Protein 6LF2 (pdb70)

Solvent-accessible surface area: 12156 Å² total; per-residue (Å²): 102,68,17,93,4,4,1,0,0,47,61,33,3,0,1,2,17,16,33,78,73,144,175,49,39,0,10,74,77,23,49,3,104,108,18,1,27,1,26,2,70,144,16,130,51,120,62,53,47,5,0,8,31,61,110,47,51,2,16,23,58,33,155,96,11,52,26,6,104,115,63,71,96,20,0,5,0,12,46,62,126,6,109,108,19,139,18,10,74,18,0,24,0,69,73,49,99,2,22,1,12,36,100,58,47,84,12,50,20,39,136,135,118,43,91,19,0,3,0,6,23,7,104,0,147,136,182,58,67,36,98,66,100,29,89,9,5,2,0,0,39,54,32,3,0,0,2,21,12,36,65,74,148,154,47,35,1,12,83,68,19,54,3,113,120,22,1,17,0,20,26,23,55,6,76,34,117,51,43,49,0,1,3,39,83,108,43,35,2,23,22,62,34,154,110,11,59,27,12,90,106,13,82,73,19,0,2,2,23,56,53,126,2,94,113,19,141,25,6,78,14,1,28,0,68,65,49,108,1,19,0,9,41,102,58,47,87,11,50,19,45,137,141,103,44,78,23,0,3,0,5,39,7,141,0,131

Radius of gyration: 19.44 Å; Cα contacts (8 Å, |Δi|>4): 649; chains: 2; bounding box: 32×60×36 Å

B-factor: mean 15.22, std 7.19, range [4.63, 60.95]

Secondary structure (DSSP, 8-state):
--EEEEEEETTT--EEEEETTTTEEEEE-SS--GGG-EEEEE-SSTT-EEEEETTEEEEE-SS-EEEESS--GGG-EEEEE-TTSTT-EEEEETTT--EEEEETTEEEEESS--GGG-EEEEE--/----EEEEEEEEEEETTT--EEEEETTTTEEEEE-SS--GGG-EEEEEESSTT-EEEEETTEEEEE-SS-EEEESS--GGG-EEEEE-TTSTT-EEEEETTT--EEEEETTEEEEESS--GGG-EEEEE--

Structure (mmCIF, N/CA/C/O backbone):
data_6LF2
#
_entry.id   6LF2
#
_cell.length_a   61.590
_cell.length_b   61.590
_cell.length_c   136.783
_cell.angle_alpha   90.000
_cell.angle_beta   90.000
_cell.angle_gamma   90.000
#
_symmetry.space_group_name_H-M   'P 41 21 2'
#
loop_
_entity.id
_entity.type
_entity.pdbx_description
1 polymer SeviL
2 branched beta-D-galactopyranose-(1-3)-2-acetamido-2-deoxy-beta-D-galactopyranose-(1-4)-beta-D-galactopyranose-(1-4)-beta-D-glucopyranose
3 water water
#
loop_
_atom_site.group_PDB
_atom_site.id
_atom_site.type_symbol
_atom_site.label_atom_id
_atom_site.label_alt_id
_atom_site.label_comp_id
_atom_site.label_asym_id
_atom_site.label_entity_id
_atom_site.label_seq_id
_atom_site.pdbx_PDB_ins_code
_atom_site.Cartn_x
_atom_site.Cartn_y
_atom_site.Cartn_z
_atom_site.occupancy
_atom_site.B_iso_or_equiv
_atom_site.auth_seq_id
_atom_site.auth_comp_id
_atom_site.auth_asym_id
_atom_site.auth_atom_id
_atom_site.pdbx_PDB_model_num
ATOM 1 N N . THR A 1 8 ? -0.85554 0.74163 -15.54138 1.000 40.80739 5 THR A N 1
ATOM 2 C CA . THR A 1 8 ? -1.95920 -0.14468 -15.88755 1.000 34.42379 5 THR A CA 1
ATOM 3 C C . THR A 1 8 ? -2.10957 -1.26489 -14.86203 1.000 35.08254 5 THR A C 1
ATOM 4 O O . THR A 1 8 ? -3.08508 -2.01713 -14.89939 1.000 37.86792 5 THR A O 1
ATOM 8 N N . ILE A 1 9 ? -1.13920 -1.37856 -13.95755 1.000 32.92617 6 ILE A N 1
ATOM 9 C CA . ILE A 1 9 ? -1.06174 -2.48356 -13.00848 1.000 27.14656 6 ILE A CA 1
ATOM 10 C C . ILE A 1 9 ? -1.36251 -1.95718 -11.61216 1.000 25.87250 6 ILE A C 1
ATOM 11 O O . ILE A 1 9 ? -0.87702 -0.88839 -11.22172 1.000 29.10702 6 ILE A O 1
ATOM 16 N N . GLY A 1 10 ? -2.17446 -2.70616 -10.86464 1.000 18.72901 7 GLY A N 1
ATOM 17 C CA . GLY A 1 10 ? -2.57618 -2.31012 -9.53090 1.000 15.70834 7 GLY A CA 1
ATOM 18 C C . GLY A 1 10 ? -4.05169 -1.96483 -9.45947 1.000 13.12998 7 GLY A C 1
ATOM 19 O O 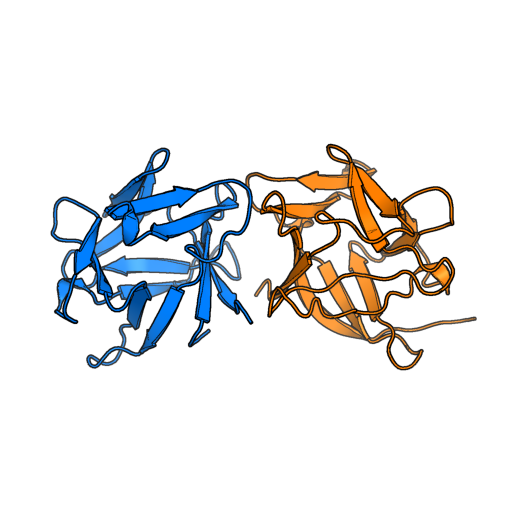. GLY A 1 10 ? -4.86052 -2.52064 -10.20611 1.000 11.85580 7 GLY A O 1
ATOM 20 N N . LYS A 1 11 ? -4.41172 -1.03594 -8.57698 1.000 13.96984 8 LYS A N 1
ATOM 21 C CA . LYS A 1 11 ? -5.81126 -0.70131 -8.36133 1.000 9.17215 8 LYS A CA 1
ATOM 22 C C . LYS A 1 11 ? -6.35719 0.12291 -9.52215 1.000 8.88948 8 LYS A C 1
ATOM 23 O O . LYS A 1 11 ? -5.75496 1.11929 -9.93698 1.000 10.32977 8 LYS A O 1
ATOM 29 N N . CYS A 1 12 ? -7.51531 -0.28115 -10.04048 1.000 8.42915 9 CYS A N 1
ATOM 30 C CA . CYS A 1 12 ? -8.07775 0.40317 -11.19172 1.000 9.43171 9 CYS A CA 1
ATOM 31 C C . CYS A 1 12 ? -9.59826 0.30618 -11.19117 1.000 9.14729 9 CYS A C 1
ATOM 32 O O . CYS A 1 12 ? -10.19825 -0.52519 -10.50218 1.000 11.91068 9 CYS A O 1
ATOM 35 N N . TYR A 1 13 ? -10.21174 1.17409 -11.98835 1.000 7.29962 10 TYR A N 1
ATOM 36 C CA . TYR A 1 13 ? -11.60621 1.04536 -12.38042 1.000 6.95121 10 TYR A CA 1
ATOM 37 C C . TYR A 1 13 ? -11.64998 0.44246 -13.77498 1.000 7.54876 10 TYR A C 1
ATOM 38 O O . TYR A 1 13 ? -10.73105 0.63768 -14.57287 1.000 9.29944 10 TYR A O 1
ATOM 47 N N . ILE A 1 14 ? -12.71226 -0.31193 -14.06202 1.000 6.96236 11 ILE A N 1
ATOM 48 C CA . ILE A 1 14 ? -12.86894 -1.00153 -15.33976 1.000 6.20780 11 ILE A CA 1
ATOM 49 C C . ILE A 1 14 ? -14.19771 -0.53697 -15.92772 1.000 6.91494 11 ILE A C 1
ATOM 50 O O . ILE A 1 14 ? -15.27186 -0.94419 -15.46535 1.000 6.82524 11 ILE A O 1
ATOM 55 N N . GLN A 1 15 ? -14.12946 0.35253 -16.92315 1.000 6.64765 12 GLN A N 1
ATOM 56 C CA . GLN A 1 15 ? -15.26815 1.14070 -17.37643 1.000 6.20127 12 GLN A CA 1
ATOM 57 C C . GLN A 1 15 ? -15.55184 0.88647 -18.84995 1.000 8.61300 12 GLN A C 1
ATOM 58 O O . GLN A 1 15 ? -14.63103 0.80306 -19.66475 1.000 7.84102 12 GLN A O 1
ATOM 64 N N . ASN A 1 16 ? -16.83018 0.77606 -19.18934 1.000 5.94222 13 ASN A N 1
ATOM 65 C CA . ASN A 1 16 ? -17.23364 0.39771 -20.53151 1.000 5.50720 13 ASN A CA 1
ATOM 66 C C . ASN A 1 16 ? -17.41903 1.63126 -21.40340 1.000 7.29719 13 ASN A C 1
ATOM 67 O O . ASN A 1 16 ? -18.04479 2.61234 -20.98410 1.000 8.18407 13 ASN A O 1
ATOM 72 N N . ARG A 1 17 ? -16.87135 1.56879 -22.61969 1.000 7.11327 14 ARG A N 1
A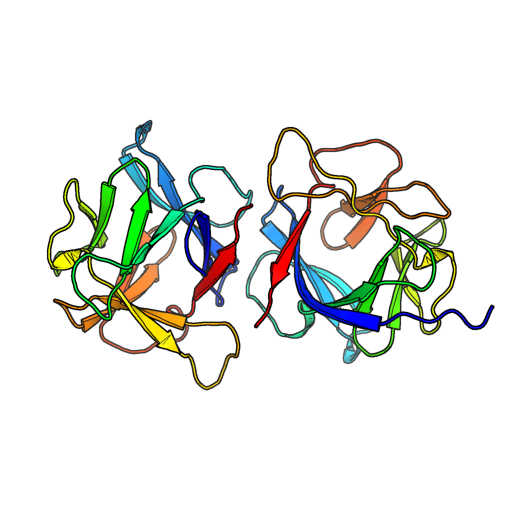TOM 73 C CA . ARG A 1 17 ? -16.97134 2.68723 -23.55537 1.000 6.93057 14 ARG A CA 1
ATOM 74 C C . ARG A 1 17 ? -18.41608 2.97765 -23.94375 1.000 10.45961 14 ARG A C 1
ATOM 75 O O . ARG A 1 17 ? -18.79978 4.14008 -24.13859 1.000 8.83052 14 ARG A O 1
ATOM 83 N N . GLU A 1 18 ? -19.23270 1.93542 -24.07639 1.000 7.60042 15 GLU A N 1
ATOM 84 C CA . GLU A 1 18 ? -20.53055 2.08832 -24.71986 1.000 9.19436 15 GLU A CA 1
ATOM 85 C C . GLU A 1 18 ? -21.53757 2.78397 -23.81776 1.000 10.81096 15 GLU A C 1
ATOM 86 O O . GLU A 1 18 ? -22.41428 3.50473 -24.31191 1.000 11.36477 15 GLU A O 1
ATOM 92 N N . ASN A 1 19 ? -21.43304 2.59059 -22.50231 1.000 8.59562 16 ASN A N 1
ATOM 93 C CA . ASN A 1 19 ? -22.42874 3.13213 -21.58855 1.000 11.93787 16 ASN A CA 1
ATOM 94 C C . ASN A 1 19 ? -21.83965 3.81092 -20.35972 1.000 9.15096 16 ASN A C 1
ATOM 95 O O . ASN A 1 19 ? -22.61271 4.29823 -19.52898 1.000 11.88430 16 ASN A O 1
ATOM 100 N N . GLY A 1 20 ? -20.51184 3.86465 -20.21429 1.000 7.61610 17 GLY A N 1
ATOM 101 C CA . GLY A 1 20 ? -19.87929 4.46135 -19.05503 1.000 7.62888 17 GLY A CA 1
ATOM 102 C C . GLY A 1 20 ? -20.03005 3.68224 -17.76321 1.000 8.23927 17 GLY A C 1
ATOM 103 O O . GLY A 1 20 ? -19.63425 4.18404 -16.69879 1.000 9.20776 17 GLY A O 1
ATOM 104 N N . GLY A 1 21 ? -20.59286 2.46974 -17.82588 1.000 9.18451 18 GLY A N 1
ATOM 105 C CA . GLY A 1 21 ? -20.76287 1.65923 -16.62501 1.000 7.95503 18 GLY A CA 1
ATOM 106 C C . GLY A 1 21 ? -19.45810 1.01941 -16.18040 1.000 6.62811 18 GLY A C 1
ATOM 107 O O . GLY A 1 21 ? -18.53393 0.80765 -16.97238 1.000 7.42994 18 GLY A O 1
ATOM 108 N N . ARG A 1 22 ? -19.37316 0.72952 -14.87988 1.000 6.44867 19 ARG A N 1
ATOM 109 C CA . ARG A 1 22 ? -18.17050 0.14463 -14.29632 1.000 6.56134 19 ARG A CA 1
ATOM 110 C C . ARG A 1 22 ? -18.45500 -1.21751 -13.67778 1.000 7.13230 19 ARG A C 1
ATOM 111 O O . ARG A 1 22 ? -19.45359 -1.40401 -12.97174 1.000 6.38112 19 ARG A O 1
ATOM 119 N N . ALA A 1 23 ? -17.55521 -2.16856 -13.93326 1.000 5.10456 20 ALA A N 1
ATOM 120 C CA . ALA A 1 23 ? -17.64575 -3.46687 -13.27747 1.000 4.63497 20 ALA A CA 1
ATOM 121 C C . ALA A 1 23 ? -17.47719 -3.31473 -11.77042 1.000 6.31114 20 ALA A C 1
ATOM 122 O O . ALA A 1 23 ? -16.71882 -2.46382 -11.30420 1.000 7.34732 20 ALA A O 1
ATOM 124 N N . PHE A 1 24 ? -18.20575 -4.12906 -11.00514 1.000 6.60667 21 PHE A N 1
ATOM 125 C CA . PHE A 1 24 ? -18.08071 -4.10259 -9.55338 1.000 7.06133 21 PHE A CA 1
ATOM 126 C C . PHE A 1 24 ? -18.30299 -5.49881 -8.99288 1.000 7.01435 21 PHE A C 1
ATOM 127 O O . PHE A 1 24 ? -18.91702 -6.35659 -9.63425 1.000 6.54739 21 PHE A O 1
ATOM 135 N N . TYR A 1 25 ? -17.82332 -5.71079 -7.76524 1.000 8.07513 22 TYR A N 1
ATOM 136 C CA . TYR A 1 25 ? -18.14827 -6.92019 -7.00835 1.000 5.96836 22 TYR A CA 1
ATOM 137 C C . TYR A 1 25 ? -18.28655 -6.54291 -5.54591 1.000 7.69230 22 TYR A C 1
ATOM 138 O O . TYR A 1 25 ? -17.34058 -6.02087 -4.94882 1.000 7.33390 22 TYR A O 1
ATOM 147 N N . ASN A 1 26 ? -19.45035 -6.82988 -4.96852 1.000 7.39271 23 ASN A N 1
ATOM 148 C CA . ASN A 1 26 ? -19.74649 -6.49846 -3.57927 1.000 6.87492 23 ASN A CA 1
ATOM 149 C C . ASN A 1 26 ? -19.86188 -7.81109 -2.81762 1.000 9.36175 23 ASN A C 1
ATOM 150 O O . ASN A 1 26 ? -20.81583 -8.56590 -3.02778 1.000 8.10726 23 ASN A O 1
ATOM 155 N N . LEU A 1 27 ? -18.89218 -8.08491 -1.93341 1.000 8.60385 24 LEU A N 1
ATOM 156 C CA . LEU A 1 27 ? -18.85712 -9.38970 -1.27459 1.000 11.32584 24 LEU A CA 1
ATOM 157 C C . LEU A 1 27 ? -20.05864 -9.58111 -0.35701 1.000 10.63521 24 LEU A C 1
ATOM 158 O O . LEU A 1 27 ? -20.66439 -10.65779 -0.34472 1.000 11.19288 24 LEU A O 1
ATOM 163 N N . GLY A 1 28 ? -20.43156 -8.54855 0.40091 1.000 12.24317 25 GLY A N 1
ATOM 164 C CA . GLY A 1 28 ? -21.52004 -8.70841 1.35771 1.000 11.33326 25 GLY A CA 1
ATOM 165 C C . GLY A 1 28 ? -22.83823 -9.08004 0.70438 1.000 10.78383 25 GLY A C 1
ATOM 166 O O . GLY A 1 28 ? -23.62919 -9.84896 1.26442 1.000 13.35305 25 GLY A O 1
ATOM 167 N N . ARG A 1 29 ? -23.09714 -8.54189 -0.48594 1.000 10.28595 26 ARG A N 1
ATOM 168 C CA . ARG A 1 29 ? -24.31024 -8.85398 -1.23156 1.000 9.75896 26 ARG A CA 1
ATOM 169 C C . ARG A 1 29 ? -24.14282 -10.01799 -2.19911 1.000 12.88603 26 ARG A C 1
ATOM 170 O O . ARG A 1 29 ? -25.13470 -10.43178 -2.82178 1.000 12.08707 26 ARG A O 1
ATOM 178 N N . LYS A 1 30 ? -22.92735 -10.55462 -2.33994 1.000 10.25404 27 LYS A N 1
ATOM 179 C CA . LYS A 1 30 ? -22.63231 -11.57449 -3.34549 1.000 10.33195 27 LYS A CA 1
ATOM 180 C C . LYS A 1 30 ? -23.07018 -11.09724 -4.72829 1.000 11.09417 27 LYS A C 1
ATOM 181 O O . LYS A 1 30 ? -23.66958 -11.83929 -5.50957 1.000 13.28223 27 LYS A O 1
ATOM 187 N N . ASP A 1 31 ? -22.74192 -9.83882 -5.03756 1.000 10.59715 28 ASP A N 1
ATOM 188 C CA . ASP A 1 31 ? -23.27277 -9.13327 -6.20139 1.000 10.83200 28 ASP A CA 1
ATOM 189 C C . ASP A 1 31 ? -22.12177 -8.73366 -7.12014 1.000 8.36231 28 ASP A C 1
ATOM 190 O O . ASP A 1 31 ? -21.31970 -7.85557 -6.77873 1.000 7.66298 28 ASP A O 1
ATOM 195 N N . LEU A 1 32 ? -22.05357 -9.37436 -8.28313 1.000 10.15473 29 LEU A N 1
ATOM 196 C CA . LEU A 1 32 ? -21.09944 -9.06712 -9.34077 1.000 7.28584 29 LEU A CA 1
ATOM 197 C C . LEU A 1 32 ? -21.86213 -8.49786 -10.52701 1.000 7.65544 29 LEU A C 1
ATOM 198 O O . LEU A 1 32 ? -22.87251 -9.07089 -10.93936 1.000 8.90554 29 LEU A O 1
ATOM 203 N N . GLY A 1 33 ? -21.39515 -7.38656 -11.08577 1.000 5.16962 30 GLY A N 1
ATOM 204 C CA . GLY A 1 33 ? -22.12931 -6.81347 -12.20151 1.000 7.91213 30 GLY A CA 1
ATOM 205 C C . GLY A 1 33 ? -21.47146 -5.57283 -12.75222 1.000 7.37570 30 GLY A C 1
ATOM 206 O O . GLY A 1 33 ? -20.27913 -5.34164 -12.55667 1.000 7.15236 30 GLY A O 1
ATOM 207 N N . ILE A 1 34 ? -22.26706 -4.79144 -13.48334 1.000 6.28707 31 ILE A N 1
ATOM 208 C CA . ILE A 1 34 ? -21.82671 -3.51671 -14.03063 1.000 8.15448 31 ILE A CA 1
ATOM 209 C C . ILE A 1 34 ? -22.82562 -2.46642 -13.57454 1.000 7.47886 31 ILE A C 1
ATOM 210 O O . ILE A 1 34 ? -24.02401 -2.74786 -13.46441 1.000 9.40880 31 ILE A O 1
ATOM 215 N N . PHE A 1 35 ? -22.33288 -1.26999 -13.27259 1.000 7.23525 32 PHE A N 1
ATOM 216 C CA . PHE A 1 35 ? -23.15550 -0.24860 -12.63548 1.000 8.80267 32 PHE A CA 1
ATOM 217 C C . PHE A 1 35 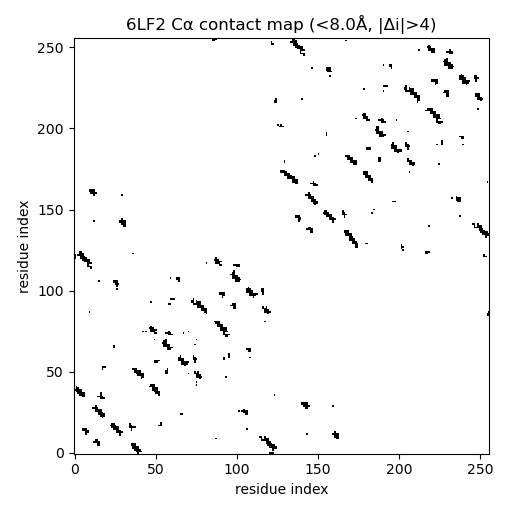? -22.92283 1.10684 -13.28388 1.000 7.71714 32 PHE A C 1
ATOM 218 O O . PHE A 1 35 ? -21.77817 1.49087 -13.53993 1.000 8.35609 32 PHE A O 1
ATOM 226 N N . THR A 1 36 ? -24.01356 1.83079 -13.53839 1.000 7.78833 33 THR A N 1
ATOM 227 C CA . THR A 1 36 ? -23.92907 3.21791 -13.96853 1.000 9.43719 33 THR A CA 1
ATOM 228 C C . THR A 1 36 ? -24.29129 4.13408 -12.80830 1.000 10.73497 33 THR A C 1
ATOM 229 O O . THR A 1 36 ? -25.28839 3.91112 -12.10902 1.000 13.33186 33 THR A O 1
ATOM 233 N N . GLY A 1 37 ? -23.46763 5.14490 -12.59845 1.000 9.12551 34 GLY A N 1
ATOM 234 C CA . GLY A 1 37 ? -23.73816 6.11328 -11.56467 1.000 6.84507 34 GLY A CA 1
ATOM 235 C C . GLY A 1 37 ? -22.52927 6.38497 -10.69836 1.000 8.77065 34 GLY A C 1
ATOM 236 O O . GLY A 1 37 ? -21.39338 6.43215 -11.18217 1.000 10.07665 34 GLY A O 1
ATOM 237 N N . LYS A 1 38 ? -22.78102 6.53863 -9.40354 1.000 7.31390 35 LYS A N 1
ATOM 238 C CA . LYS A 1 38 ? -21.75425 6.91744 -8.44593 1.000 7.18383 35 LYS A CA 1
ATOM 239 C C . LYS A 1 38 ? -20.58240 5.93423 -8.45585 1.000 6.96759 35 LYS A C 1
ATOM 240 O O . LYS A 1 38 ? -20.75762 4.73328 -8.65689 1.000 6.84554 35 LYS A O 1
ATOM 246 N N . MET A 1 39 ? -19.37426 6.45676 -8.20637 1.000 6.54911 36 MET A N 1
ATOM 247 C CA . MET A 1 39 ? -18.15032 5.65023 -8.21828 1.000 6.27382 36 MET A CA 1
ATOM 248 C C . MET A 1 39 ? -17.88239 5.09570 -6.81914 1.000 8.44613 36 MET A C 1
ATOM 249 O O . MET A 1 39 ? -17.05504 5.60257 -6.06345 1.000 13.58450 36 MET A O 1
ATOM 254 N N . TYR A 1 40 ? -18.58152 4.01023 -6.48603 1.000 7.42321 37 TYR A N 1
ATOM 255 C CA . TYR A 1 40 ? -18.43836 3.35397 -5.18998 1.000 11.36597 37 TYR A CA 1
ATOM 256 C C . TYR A 1 40 ? -17.14606 2.54318 -5.11857 1.000 10.16611 37 TYR A C 1
ATOM 257 O O . TYR A 1 40 ? -16.58122 2.13404 -6.13686 1.000 10.84902 37 TYR A O 1
ATOM 266 N N . ASP A 1 41 ? -16.69831 2.27834 -3.88653 1.000 9.60292 38 ASP A N 1
ATOM 267 C CA . ASP A 1 41 ? -15.41473 1.60896 -3.72358 1.000 9.20689 38 ASP A CA 1
ATOM 268 C C . ASP A 1 41 ? -15.46287 0.13802 -4.13266 1.000 11.19826 38 ASP A C 1
ATOM 269 O O . ASP A 1 41 ? -14.40358 -0.44492 -4.39982 1.000 10.36577 38 ASP A O 1
ATOM 274 N N . ASP A 1 42 ? -16.64669 -0.47217 -4.23997 1.000 8.39202 39 ASP A N 1
ATOM 275 C CA . ASP A 1 42 ? -16.67241 -1.84399 -4.74466 1.000 8.25131 39 ASP A CA 1
ATOM 276 C C . ASP A 1 42 ? -16.44454 -1.91487 -6.25933 1.000 9.76023 39 ASP A C 1
ATOM 277 O O . ASP A 1 42 ? -16.52948 -3.00373 -6.84203 1.000 7.48631 39 ASP A O 1
ATOM 282 N N . GLN A 1 43 ? -16.11180 -0.78785 -6.89392 1.000 6.56132 40 GLN A N 1
ATOM 283 C CA . GLN A 1 43 ? -15.73052 -0.75058 -8.29618 1.000 7.26517 40 GLN A CA 1
ATOM 284 C C . GLN A 1 43 ? -14.21773 -0.70576 -8.49248 1.000 5.98874 40 GLN A C 1
ATOM 285 O O . GLN A 1 43 ? -13.76203 -0.59404 -9.63341 1.000 7.59376 40 GLN A O 1
ATOM 291 N N . ILE A 1 44 ? -13.42764 -0.80208 -7.41715 1.000 5.38159 41 ILE A N 1
ATOM 292 C CA . ILE A 1 44 ? -11.96667 -0.75156 -7.52439 1.000 7.60808 41 ILE A CA 1
ATOM 293 C C . ILE A 1 44 ? -11.42433 -2.17656 -7.59491 1.000 6.58629 41 ILE A C 1
ATOM 294 O O . ILE A 1 44 ? -11.56619 -2.95775 -6.64222 1.000 8.31136 41 ILE A O 1
ATOM 299 N N . TRP A 1 45 ? -10.79295 -2.50410 -8.71434 1.000 7.18324 42 TRP A N 1
ATOM 300 C CA . TRP A 1 45 ? -10.24730 -3.83122 -8.96004 1.000 10.23086 42 TRP A CA 1
ATOM 301 C C . TRP A 1 45 ? -8.73470 -3.81499 -8.82358 1.000 9.72523 42 TRP A C 1
ATOM 302 O O . TRP A 1 45 ? -8.08744 -2.77140 -8.89666 1.000 10.14330 42 TRP A O 1
ATOM 313 N N . SER A 1 46 ? -8.17024 -5.00249 -8.65028 1.000 8.71419 43 SER A N 1
ATOM 314 C CA . SER A 1 46 ? -6.72558 -5.19189 -8.66102 1.000 8.22502 43 SER A CA 1
ATOM 315 C C . SER A 1 46 ? -6.37155 -5.90953 -9.95705 1.000 10.26343 43 SER A C 1
ATOM 316 O O . SER A 1 46 ? -6.73122 -7.07897 -10.14682 1.000 11.24275 43 SER A O 1
ATOM 319 N N . PHE A 1 47 ? -5.69668 -5.21128 -10.85680 1.000 10.72458 44 PHE A N 1
ATOM 320 C CA . PHE A 1 47 ? -5.33092 -5.76206 -12.15550 1.000 12.82137 44 PHE A CA 1
ATOM 321 C C . PHE A 1 47 ? -3.86321 -6.15300 -12.06216 1.000 15.55826 44 PHE A C 1
ATOM 322 O O . PHE A 1 47 ? -3.00005 -5.28806 -11.88303 1.000 14.45753 44 PHE A O 1
ATOM 330 N N . GLN A 1 48 ? -3.58206 -7.45884 -12.13425 1.000 13.15776 45 GLN A N 1
ATOM 331 C CA . GLN A 1 48 ? -2.25539 -7.97649 -11.83104 1.000 11.58224 45 GLN A CA 1
ATOM 332 C C . GLN A 1 48 ? -1.78931 -8.92373 -12.92303 1.000 14.90594 45 GLN A C 1
ATOM 333 O O . GLN A 1 48 ? -2.59071 -9.62558 -13.54032 1.000 13.26245 45 GLN A O 1
ATOM 339 N N . LYS A 1 49 ? -0.47985 -8.94141 -13.15409 1.000 16.58056 46 LYS A N 1
ATOM 340 C CA . LYS A 1 49 ? 0.09406 -10.00216 -13.96883 1.000 14.68380 46 LYS A CA 1
ATOM 341 C C . LYS A 1 49 ? -0.15991 -11.34456 -13.29241 1.000 15.75240 46 LYS A C 1
ATOM 342 O O . LYS A 1 49 ? -0.00343 -11.48600 -12.07729 1.000 18.20941 46 LYS A O 1
ATOM 348 N N . SER A 1 50 ? -0.58609 -12.33114 -14.07347 1.000 14.90673 47 SER A N 1
ATOM 349 C CA . SER A 1 50 ? -0.87316 -13.63114 -13.48837 1.000 16.95950 47 SER A CA 1
ATOM 350 C C . SER A 1 50 ? 0.40535 -14.45814 -13.38376 1.000 19.34487 47 SER A C 1
ATOM 351 O O . SER A 1 50 ? 1.46766 -14.07082 -13.87379 1.000 17.78712 47 SER A O 1
ATOM 354 N N . ASP A 1 51 ? 0.28398 -15.63190 -12.75249 1.000 24.87957 48 ASP A N 1
ATOM 355 C CA . ASP A 1 51 ? 1.40195 -16.57421 -12.73416 1.000 19.52518 48 ASP A CA 1
ATOM 356 C C . ASP A 1 51 ? 1.73054 -17.08086 -14.13616 1.000 26.62295 48 ASP A C 1
ATOM 357 O O . ASP A 1 51 ? 2.87013 -17.48565 -14.40696 1.000 24.81865 48 ASP A O 1
ATOM 362 N N . THR A 1 52 ? 0.75699 -17.05483 -15.04086 1.000 24.06814 49 THR A N 1
ATOM 363 C CA . THR A 1 52 ? 0.97385 -17.48917 -16.41376 1.000 21.45162 49 THR A CA 1
ATOM 364 C C . THR A 1 52 ? 1.38656 -16.29424 -17.26721 1.000 20.66741 49 THR A C 1
ATOM 365 O O . THR A 1 52 ? 0.60455 -15.33998 -17.39412 1.000 21.58292 49 THR A O 1
ATOM 369 N N . PRO A 1 53 ? 2.58150 -16.29292 -17.85762 1.000 23.83104 50 PRO A N 1
ATOM 370 C CA . PRO A 1 53 ? 3.01037 -15.13562 -18.65678 1.000 17.65767 50 PRO A CA 1
ATOM 371 C C . PRO A 1 53 ? 2.05250 -14.84861 -19.80104 1.000 24.97282 50 PRO A C 1
ATOM 372 O O . PRO A 1 53 ? 1.51406 -15.76531 -20.42545 1.000 25.58887 50 PRO A O 1
ATOM 376 N N . GLY A 1 54 ? 1.84771 -13.55320 -20.07254 1.000 20.86421 51 GLY A N 1
ATOM 377 C CA . GLY A 1 54 ? 0.96465 -13.09473 -21.12667 1.000 27.38388 51 GLY A CA 1
ATOM 378 C C . GLY A 1 54 ? -0.44825 -12.76159 -20.68650 1.000 19.53870 51 GLY A C 1
ATOM 379 O O . GLY A 1 54 ? -1.19525 -12.13607 -21.45498 1.000 20.77997 51 GLY A O 1
ATOM 380 N N . TYR A 1 55 ? -0.84253 -13.15690 -19.48099 1.000 18.68956 52 TYR A N 1
ATOM 381 C CA . TYR A 1 55 ? -2.22141 -13.02051 -19.04407 1.000 16.45749 52 TYR A CA 1
ATOM 382 C C . TYR A 1 55 ? -2.25912 -12.33203 -17.69156 1.000 15.28950 52 TYR A C 1
ATOM 383 O O . TYR A 1 55 ? -1.26300 -12.26640 -16.96961 1.000 14.54407 52 TYR A O 1
ATOM 392 N N . TYR A 1 56 ? -3.42158 -11.77654 -17.38393 1.000 10.72174 53 TYR A N 1
ATOM 393 C CA . TYR A 1 56 ? -3.63153 -10.99784 -16.17937 1.000 10.77252 53 TYR A CA 1
ATOM 394 C C . TYR A 1 56 ? -4.79763 -11.57597 -15.40621 1.000 8.28548 53 TYR A C 1
ATOM 395 O O . TYR A 1 56 ? -5.66904 -12.24692 -15.97062 1.000 9.39432 53 TYR A O 1
ATOM 404 N N . THR A 1 57 ? -4.80994 -11.30434 -14.10407 1.000 9.63061 54 THR A N 1
ATOM 405 C CA . THR A 1 57 ? -5.98508 -11.56555 -13.28852 1.000 8.56454 54 THR A CA 1
ATOM 406 C C . THR A 1 57 ? -6.67195 -10.24679 -12.95472 1.000 9.96515 54 THR A C 1
ATOM 407 O O . THR A 1 57 ? -6.04312 -9.18803 -12.91447 1.000 10.07778 54 THR A O 1
ATOM 411 N N . ILE A 1 58 ? -7.97664 -10.33012 -12.73185 1.000 8.60849 55 ILE A N 1
ATOM 412 C CA . ILE A 1 58 ? -8.82589 -9.18828 -12.41426 1.000 9.01443 55 ILE A CA 1
ATOM 413 C C . ILE A 1 58 ? -9.43350 -9.49740 -11.04976 1.000 7.46046 55 ILE A C 1
ATOM 414 O O . ILE A 1 58 ? -10.33864 -10.33542 -10.93298 1.000 9.01848 55 ILE A O 1
ATOM 419 N N . GLY A 1 59 ? -8.92962 -8.85136 -10.00446 1.000 7.22427 56 GLY A N 1
ATOM 420 C CA . GLY A 1 59 ? -9.20391 -9.26254 -8.63004 1.000 8.15009 56 GLY A CA 1
ATOM 421 C C . GLY A 1 59 ? -10.05553 -8.27540 -7.85004 1.000 7.92187 56 GLY A C 1
ATOM 422 O O . GLY A 1 59 ? -9.88453 -7.05839 -7.97694 1.000 8.67994 56 GLY A O 1
ATOM 423 N N . ARG A 1 60 ? -10.96266 -8.81451 -7.03148 1.000 6.73623 57 ARG A N 1
ATOM 424 C CA . ARG A 1 60 ? -11.68903 -8.03352 -6.03233 1.000 7.37438 57 ARG A CA 1
ATOM 425 C C . ARG A 1 60 ? -12.08714 -8.93288 -4.87432 1.000 5.91580 57 ARG A C 1
ATOM 426 O O . ARG A 1 60 ? -12.38091 -10.11415 -5.06382 1.000 8.84482 57 ARG A O 1
ATOM 434 N N . GLU A 1 61 ? -12.11266 -8.35444 -3.66739 1.000 7.12488 58 GLU A N 1
ATOM 435 C CA . GLU A 1 61 ? -12.54528 -9.07140 -2.46156 1.000 9.52403 58 GLU A CA 1
ATOM 436 C C . GLU A 1 61 ? -11.77361 -10.37736 -2.28273 1.000 8.30197 58 GLU A C 1
ATOM 437 O O . GLU A 1 61 ? -12.32760 -11.38572 -1.82905 1.000 8.62428 58 GLU A O 1
ATOM 443 N N . SER A 1 62 ? -10.49267 -10.35611 -2.66722 1.000 7.62893 59 SER A N 1
ATOM 444 C CA . SER A 1 62 ? -9.57367 -11.49249 -2.54790 1.000 6.35561 59 SER A CA 1
ATOM 445 C C . SER A 1 62 ? -9.94562 -12.66704 -3.45065 1.000 7.78106 59 SER A C 1
ATOM 446 O O . SER A 1 62 ? -9.41588 -13.78253 -3.27788 1.000 10.13845 59 SER A O 1
ATOM 449 N N . LYS A 1 63 ? -10.80469 -12.42561 -4.43169 1.000 7.33606 60 LYS A N 1
ATOM 450 C CA . LYS A 1 63 ? -11.25359 -13.39880 -5.42383 1.000 7.96696 60 LYS A CA 1
ATOM 451 C C . LYS A 1 63 ? -10.81112 -12.92171 -6.80582 1.000 9.01753 60 LYS A C 1
ATOM 452 O O . LYS A 1 63 ? -10.25236 -11.83389 -6.96172 1.000 9.20742 60 LYS A O 1
ATOM 458 N N . PHE A 1 64 ? -11.06239 -13.74704 -7.81559 1.000 8.07303 61 PHE A N 1
ATOM 459 C CA . PHE A 1 64 ? -10.57857 -13.48757 -9.16707 1.000 9.21774 61 PHE A CA 1
ATOM 460 C C . PHE A 1 64 ? -11.71741 -13.64053 -10.16253 1.000 9.23199 61 PHE A C 1
ATOM 461 O O . PHE A 1 64 ? -12.46307 -14.62054 -10.10416 1.000 8.46041 61 PHE A O 1
ATOM 469 N N . LEU A 1 65 ? -11.85531 -12.67572 -11.07467 1.000 8.69346 62 LEU A N 1
ATOM 470 C CA . LEU A 1 65 ? -12.88388 -12.77758 -12.10826 1.000 7.67651 62 LEU A CA 1
ATOM 471 C C . LEU A 1 65 ? -12.60237 -13.97368 -13.01796 1.000 8.19235 62 LEU A C 1
ATOM 472 O O . LEU A 1 65 ? -11.47886 -14.14298 -13.49549 1.000 7.99896 62 LEU A O 1
ATOM 477 N N . GLN A 1 66 ? -13.62479 -14.79821 -13.26635 1.000 7.03772 63 GLN A N 1
ATO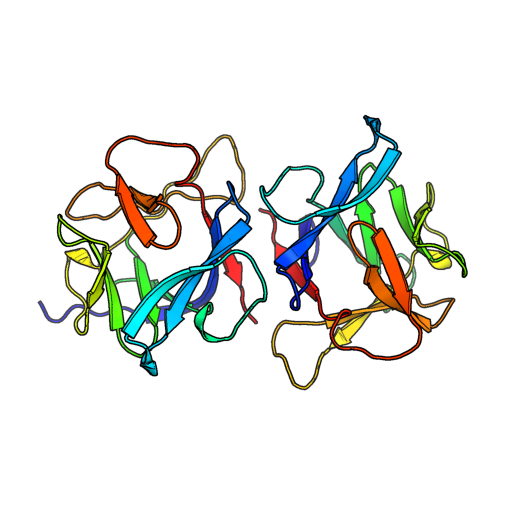M 478 C CA . GLN A 1 66 ? -13.48902 -15.95328 -14.15242 1.000 8.24199 63 GLN A CA 1
ATOM 479 C C . GLN A 1 66 ? -14.68157 -16.05179 -15.10002 1.000 8.56738 63 GLN A C 1
ATOM 480 O O . GLN A 1 66 ? -15.73734 -15.45527 -14.87824 1.000 8.94182 63 GLN A O 1
ATOM 486 N N . TYR A 1 67 ? -14.49883 -16.81539 -16.17986 1.000 10.28765 64 TYR A N 1
ATOM 487 C CA . TYR A 1 67 ? -15.60494 -17.25413 -17.02496 1.000 11.08596 64 TYR A CA 1
ATOM 488 C C . TYR A 1 67 ? -15.60057 -18.77454 -17.01886 1.000 11.17575 64 TYR A C 1
ATOM 489 O O . TYR A 1 67 ? -14.57177 -19.38161 -17.31938 1.000 14.25365 64 TYR A O 1
ATOM 498 N N . ASN A 1 68 ? -16.73374 -19.37965 -16.64724 1.000 13.90120 65 ASN A N 1
ATOM 499 C CA . ASN A 1 68 ? -16.82681 -20.83230 -16.52533 1.000 19.30567 65 ASN A CA 1
ATOM 500 C C . ASN A 1 68 ? -17.37368 -21.50210 -17.78074 1.000 21.78519 65 ASN A C 1
ATOM 501 O O . ASN A 1 68 ? -17.65059 -22.70668 -17.75591 1.000 18.00321 65 ASN A O 1
ATOM 506 N N . GLY A 1 69 ? -17.51564 -20.76213 -18.87333 1.000 20.37036 66 GLY A N 1
ATOM 507 C CA . GLY A 1 69 ? -18.11344 -21.26853 -20.08591 1.000 18.29611 66 GLY A CA 1
ATOM 508 C C . GLY A 1 69 ? -19.57472 -20.91779 -20.24397 1.000 22.65204 66 GLY A C 1
ATOM 509 O O . GLY A 1 69 ? -20.08113 -20.91460 -21.37520 1.000 24.67049 66 GLY A O 1
ATOM 510 N N . GLU A 1 70 ? -20.26361 -20.62437 -19.14046 1.000 21.91166 67 GLU A N 1
ATOM 511 C CA . GLU A 1 70 ? -21.65992 -20.21263 -19.14748 1.000 21.89707 67 GLU A CA 1
ATOM 512 C C . GLU A 1 70 ? -21.87479 -18.82864 -18.56359 1.000 24.58879 67 GLU A C 1
ATOM 513 O O . GLU A 1 70 ? -22.67420 -18.05126 -19.10035 1.000 23.50747 67 GLU A O 1
ATOM 519 N N . GLN A 1 71 ? -21.18618 -18.50111 -17.47098 1.000 20.74569 68 GLN A N 1
ATOM 520 C CA . GLN A 1 71 ? -21.41664 -17.25235 -16.76487 1.000 16.16830 68 GLN A CA 1
ATOM 521 C C . GLN A 1 71 ? -20.09772 -16.67440 -16.27348 1.000 14.52219 68 GLN A C 1
ATOM 522 O O . GLN A 1 71 ? -19.12542 -17.39455 -16.03823 1.000 12.55583 68 GLN A O 1
ATOM 528 N N . VAL A 1 72 ? -20.08150 -15.35901 -16.12860 1.000 12.48534 69 VAL A N 1
ATOM 529 C CA . VAL A 1 72 ? -18.97937 -14.65416 -15.49081 1.000 11.99611 69 VAL A CA 1
ATOM 530 C C . VAL A 1 72 ? -19.24776 -14.67491 -13.99521 1.000 8.32526 69 VAL A C 1
ATOM 531 O O . VAL A 1 72 ? -20.32425 -14.26924 -13.54930 1.000 10.45699 69 VAL A O 1
ATOM 535 N N . ILE A 1 73 ? -18.29646 -15.19686 -13.22196 1.000 9.68580 70 ILE A N 1
ATOM 536 C CA . ILE A 1 73 ? -18.44774 -15.34198 -11.77647 1.000 10.31966 70 ILE A CA 1
AT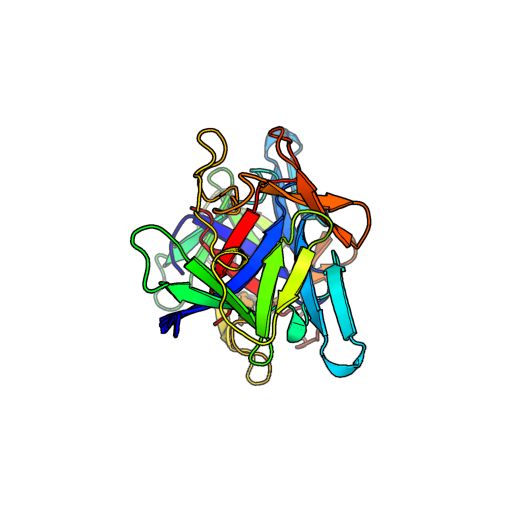OM 537 C C . ILE A 1 73 ? -17.09371 -15.08569 -11.13085 1.000 10.76833 70 ILE A C 1
ATOM 538 O O . ILE A 1 73 ? -16.07127 -14.97610 -11.80749 1.000 10.95030 70 ILE A O 1
ATOM 543 N N . MET A 1 74 ? -17.09047 -14.97107 -9.80673 1.000 9.29626 71 MET A N 1
ATOM 544 C CA . MET A 1 74 ? -15.80819 -14.88007 -9.12370 1.000 7.90028 71 MET A CA 1
ATOM 545 C C . MET A 1 74 ? -15.29430 -16.28322 -8.79886 1.000 13.26148 71 MET A C 1
ATOM 546 O O . MET A 1 74 ? -16.05028 -17.25891 -8.77063 1.000 18.16694 71 MET A O 1
ATOM 551 N N . SER A 1 75 ? -13.97813 -16.38044 -8.63753 1.000 9.72319 72 SER A N 1
ATOM 552 C CA . SER A 1 75 ? -13.28721 -17.60696 -8.24696 1.000 9.18212 72 SER A CA 1
ATOM 553 C C . SER A 1 75 ? -12.47352 -17.34061 -6.98937 1.000 10.31042 72 SER A C 1
ATOM 554 O O . SER A 1 75 ? -11.81010 -16.30634 -6.88930 1.000 9.94259 72 SER A O 1
ATOM 557 N N . ASP A 1 76 ? -12.51252 -18.28230 -6.03483 1.000 8.83848 73 ASP A N 1
ATOM 558 C CA . ASP A 1 76 ? -11.71404 -18.14336 -4.81928 1.000 11.06810 73 ASP A CA 1
ATOM 559 C C . ASP A 1 76 ? -10.22238 -18.34515 -5.06047 1.000 12.16497 73 ASP A C 1
ATOM 560 O O . ASP A 1 76 ? -9.42105 -17.95956 -4.20319 1.000 12.45820 73 ASP A O 1
ATOM 565 N N . ILE A 1 77 ? -9.83136 -18.96119 -6.18170 1.000 11.05741 74 ILE A N 1
ATOM 566 C CA . ILE A 1 77 ? -8.43703 -19.27176 -6.46694 1.000 12.11592 74 ILE A CA 1
ATOM 567 C C . ILE A 1 77 ? -8.09626 -18.84875 -7.89047 1.000 11.17802 74 ILE A C 1
ATOM 568 O O . ILE A 1 77 ? -8.96183 -18.74681 -8.76529 1.000 11.99079 74 ILE A O 1
ATOM 573 N N . GLU A 1 78 ? -6.80403 -18.62698 -8.11782 1.000 11.34291 75 GLU A N 1
ATOM 574 C CA . GLU A 1 78 ? -6.31062 -18.30443 -9.45628 1.000 12.04597 75 GLU A CA 1
ATOM 575 C C . GLU A 1 78 ? -6.19813 -19.60306 -10.23671 1.000 13.99481 75 GLU A C 1
ATOM 576 O O . GLU A 1 78 ? -5.19611 -20.31298 -10.16223 1.000 25.61189 75 GLU A O 1
ATOM 582 N N . GLN A 1 79 ? -7.24042 -19.91906 -10.98863 1.000 11.53425 76 GLN A N 1
ATOM 583 C CA . GLN A 1 79 ? -7.27219 -21.07890 -11.86979 1.000 11.00408 76 GLN A CA 1
ATOM 584 C C . GLN A 1 79 ? -7.24759 -20.58726 -13.31143 1.000 15.00863 76 GLN A C 1
ATOM 585 O O . GLN A 1 79 ? -7.32982 -19.38167 -13.58166 1.000 12.93440 76 GLN A O 1
ATOM 591 N N . ASP A 1 80 ? -7.12921 -21.53433 -14.24700 1.000 11.72165 77 ASP A N 1
ATOM 592 C CA . ASP A 1 80 ? -6.91466 -21.16378 -15.64541 1.000 11.51131 77 ASP A CA 1
ATOM 593 C C . ASP A 1 80 ? -8.01663 -20.25082 -16.17182 1.000 7.74623 77 ASP A C 1
ATOM 594 O O . ASP A 1 80 ? -7.74574 -19.34511 -16.96591 1.000 11.06154 77 ASP A O 1
ATOM 599 N N . THR A 1 81 ? -9.25976 -20.45724 -15.72366 1.000 11.89622 78 THR A N 1
ATOM 600 C CA . THR A 1 81 ? -10.38489 -19.64301 -16.16573 1.000 9.93261 78 THR A CA 1
ATOM 601 C C . THR A 1 81 ? -10.33551 -18.21001 -15.64031 1.000 9.48988 78 THR A C 1
ATOM 602 O O . THR A 1 81 ? -11.19896 -17.40709 -16.02876 1.000 8.05094 78 THR A O 1
ATOM 606 N N . THR A 1 82 ? -9.38788 -17.87875 -14.75324 1.000 9.93549 79 THR A N 1
ATOM 607 C CA . THR A 1 82 ? -9.25336 -16.51197 -14.25957 1.000 8.61933 79 THR A CA 1
ATOM 608 C C . THR A 1 82 ? -8.26000 -15.69878 -15.06462 1.000 9.88180 79 THR A C 1
ATOM 609 O O . THR A 1 82 ? -7.97180 -14.55118 -14.68822 1.000 10.66840 79 THR A O 1
ATOM 613 N N . LEU A 1 83 ? -7.74187 -16.24863 -16.16577 1.000 8.53704 80 LEU A N 1
ATOM 614 C CA . LEU A 1 83 ? -6.72864 -15.57495 -16.96450 1.000 9.62400 80 LEU A CA 1
ATOM 615 C C . LEU A 1 83 ? -7.37602 -14.81682 -18.11473 1.000 7.27287 80 LEU A C 1
ATOM 616 O O . LEU A 1 83 ? -8.18218 -15.37759 -18.86713 1.000 9.74626 80 LEU A O 1
ATOM 621 N N . TRP A 1 84 ? -6.97412 -13.55991 -18.27034 1.000 8.44387 81 TRP A N 1
ATOM 622 C CA . TRP A 1 84 ? -7.50257 -12.66751 -19.29217 1.000 7.24003 81 TRP A CA 1
ATOM 623 C C . TRP A 1 84 ? -6.35716 -12.00138 -20.03950 1.000 9.55263 81 TRP A C 1
ATOM 624 O O . TRP A 1 84 ? -5.34541 -11.62896 -19.44225 1.000 10.95640 81 TRP A O 1
ATOM 635 N N . SER A 1 85 ? -6.52376 -11.80484 -21.34024 1.000 10.96823 82 SER A N 1
ATOM 636 C CA . SER A 1 85 ? -5.55307 -11.01859 -22.08115 1.000 11.79712 82 SER A CA 1
ATOM 637 C C . SER A 1 85 ? -6.16418 -9.67940 -22.48494 1.000 12.59620 82 SER A C 1
ATOM 638 O O . SER A 1 85 ? -7.38821 -9.54028 -22.61019 1.000 10.47332 82 SER A O 1
ATOM 641 N N . LEU A 1 86 ? -5.30082 -8.68260 -22.65339 1.000 13.54295 83 LEU A N 1
ATOM 642 C CA . LEU A 1 86 ? -5.70424 -7.37130 -23.14415 1.000 12.37285 83 LEU A CA 1
ATOM 643 C C . LEU A 1 86 ? -5.54173 -7.35616 -24.65487 1.000 14.90943 83 LEU A C 1
ATOM 644 O O . LEU A 1 86 ? -4.44321 -7.60997 -25.16661 1.000 19.39965 83 LEU A O 1
ATOM 649 N N . GLU A 1 87 ? -6.61980 -7.05860 -25.36704 1.000 12.14475 84 GLU A N 1
ATOM 650 C CA . GLU A 1 87 ? -6.59357 -7.00663 -26.82330 1.000 11.46303 84 GLU A CA 1
ATOM 651 C C . GLU A 1 87 ? -6.92762 -5.58044 -27.23023 1.000 14.31107 84 GLU A C 1
ATOM 652 O O . GLU A 1 87 ? -8.03794 -5.09694 -26.97428 1.000 16.55684 84 GLU A O 1
ATOM 658 N N . GLU A 1 88 ? -5.95982 -4.89423 -27.82990 1.000 15.28866 85 GLU A N 1
ATOM 659 C CA . GLU A 1 88 ? -6.16584 -3.49630 -28.18095 1.000 16.33721 85 GLU A CA 1
ATOM 660 C C . GLU A 1 88 ? -7.31173 -3.35571 -29.17368 1.000 16.14893 85 GLU A C 1
ATOM 661 O O . GLU A 1 88 ? -7.53034 -4.21131 -30.03432 1.000 17.37821 85 GLU A O 1
ATOM 667 N N . VAL A 1 89 ? -8.08096 -2.28461 -29.02155 1.000 14.90497 86 VAL A N 1
ATOM 668 C CA . VAL A 1 89 ? -9.12427 -1.93048 -29.97621 1.000 15.24150 86 VAL A CA 1
ATOM 669 C C . VAL A 1 89 ? -8.48470 -1.03008 -31.03023 1.000 21.94449 86 VAL A C 1
ATOM 670 O O . VAL A 1 89 ? -8.14846 0.12194 -30.71443 1.000 18.63586 86 VAL A O 1
ATOM 674 N N . PRO A 1 90 ? -8.27722 -1.50991 -32.26161 1.000 24.38050 87 PRO A N 1
ATOM 675 C CA . PRO A 1 90 ? -7.58494 -0.68331 -33.26488 1.000 26.78131 87 PRO A CA 1
ATOM 676 C C . PRO A 1 90 ? -8.20564 0.68976 -33.46242 1.000 26.39222 87 PRO A C 1
ATOM 677 O O . PRO A 1 90 ? -7.47867 1.68678 -33.54453 1.000 34.65038 87 PRO A O 1
ATOM 681 N N . GLU A 1 91 ? -9.53169 0.77649 -33.50216 1.000 24.43995 88 GLU A N 1
ATOM 682 C CA . GLU A 1 91 ? -10.18813 2.02947 -33.84560 1.000 26.01683 88 GLU A CA 1
ATOM 683 C C . GLU A 1 91 ? -10.37431 2.98025 -32.66374 1.000 28.89215 88 GLU A C 1
ATOM 684 O O . GLU A 1 91 ? -10.69842 4.15222 -32.88851 1.000 31.56237 88 GLU A O 1
ATOM 690 N N . ASP A 1 92 ? -10.17694 2.53316 -31.42116 1.000 23.70949 89 ASP A N 1
ATOM 691 C CA . ASP A 1 92 ? -10.45758 3.36288 -30.24081 1.000 22.32601 89 ASP A CA 1
ATOM 692 C C . ASP A 1 92 ? -9.24096 3.36437 -29.31774 1.000 23.55356 89 ASP A C 1
ATOM 693 O O . ASP A 1 92 ? -9.10704 2.50393 -28.43891 1.000 20.22278 89 ASP A O 1
ATOM 698 N N . LYS A 1 93 ? -8.36623 4.35072 -29.50901 1.000 19.46984 90 LYS A N 1
ATOM 699 C CA . LYS A 1 93 ? -7.18029 4.49534 -28.67568 1.000 21.02348 90 LYS A CA 1
ATOM 700 C C . LYS A 1 93 ? -7.55993 4.57100 -27.19942 1.000 17.20167 90 LYS A C 1
ATOM 701 O O . LYS A 1 93 ? -8.48764 5.29310 -26.82044 1.000 20.22867 90 LYS A O 1
ATOM 707 N N . GLY A 1 94 ? -6.84422 3.80621 -26.37186 1.000 15.20185 91 GLY A N 1
ATOM 708 C CA . GLY A 1 94 ? -7.07064 3.77890 -24.94273 1.000 15.20261 91 GLY A CA 1
ATOM 709 C C . GLY A 1 94 ? -8.00233 2.68714 -24.45589 1.000 13.07294 91 GLY A C 1
ATOM 710 O O . GLY A 1 94 ? -8.12031 2.49523 -23.23791 1.000 14.69293 91 GLY A O 1
ATOM 711 N N . PHE A 1 95 ? -8.65695 1.96346 -25.35687 1.000 11.64809 92 PHE A N 1
ATOM 712 C CA . PHE A 1 95 ? -9.61873 0.93677 -24.97891 1.000 9.42135 92 PHE A CA 1
ATOM 713 C C . PHE A 1 95 ? -9.10210 -0.44714 -25.35045 1.000 12.08924 92 PHE A C 1
ATOM 714 O O . PHE A 1 95 ? -8.35682 -0.61320 -26.32238 1.000 11.72091 92 PHE A O 1
ATOM 722 N N . TYR A 1 96 ? -9.50710 -1.43796 -24.55791 1.000 10.76422 93 TYR A N 1
ATOM 723 C CA . TYR A 1 96 ? -9.13278 -2.82845 -24.76929 1.000 8.88526 93 TYR A CA 1
ATOM 724 C C . TYR A 1 96 ? -10.35354 -3.73205 -24.65627 1.000 11.41453 93 TYR A C 1
ATOM 725 O O . TYR A 1 96 ? -11.27396 -3.46879 -23.87872 1.000 8.77558 93 TYR A O 1
ATOM 734 N N . ARG A 1 97 ? -10.32489 -4.83503 -25.39455 1.000 7.13187 94 ARG A N 1
ATOM 735 C CA . ARG A 1 97 ? -11.15860 -5.97402 -25.04742 1.000 8.75362 94 ARG A CA 1
ATOM 736 C C . ARG A 1 97 ? -10.41424 -6.84885 -24.04911 1.000 9.36265 94 ARG A C 1
ATOM 737 O O . ARG A 1 97 ? -9.17891 -6.87757 -24.01582 1.000 9.44850 94 ARG A O 1
ATOM 745 N N . LEU A 1 98 ? -11.17983 -7.52914 -23.19864 1.000 8.89637 95 LEU A N 1
ATOM 746 C CA . LEU A 1 98 ? -10.64178 -8.43911 -22.18846 1.000 8.74221 95 LEU A CA 1
ATOM 747 C C . LEU A 1 98 ? -11.03893 -9.84959 -22.59593 1.000 7.24732 95 LEU A C 1
ATOM 748 O O . LEU A 1 98 ? -12.22086 -10.19740 -22.54629 1.000 9.38942 95 LEU A O 1
ATOM 753 N N . LEU A 1 99 ? -10.05827 -10.65322 -23.02003 1.000 9.41744 96 LEU A N 1
ATOM 754 C CA . LEU A 1 99 ? -10.31775 -11.94288 -23.64652 1.000 8.45611 96 LEU A CA 1
ATOM 755 C C . LEU A 1 99 ? -9.99021 -13.06817 -22.67069 1.000 7.23210 96 LEU A C 1
ATOM 756 O O . LEU A 1 99 ? -8.84312 -13.19855 -22.23002 1.000 9.58345 96 LEU A O 1
ATOM 761 N N . ASN A 1 100 ? -11.00013 -13.86403 -22.32450 1.000 9.24593 97 ASN A N 1
ATOM 762 C CA . ASN A 1 100 ? -10.78913 -15.01647 -21.45504 1.000 8.06114 97 ASN A CA 1
ATOM 763 C C . ASN A 1 100 ? -9.96605 -16.07918 -22.17874 1.000 13.38846 97 ASN A C 1
ATOM 764 O O . ASN A 1 100 ? -10.32342 -16.51877 -23.27529 1.000 13.63011 97 ASN A O 1
ATOM 769 N N . LYS A 1 101 ? -8.86854 -16.50329 -21.55314 1.000 10.21191 98 LYS A N 1
ATOM 770 C CA . LYS A 1 101 ? -7.93104 -17.39866 -22.22627 1.000 12.18627 98 LYS A CA 1
ATOM 771 C C . LYS A 1 101 ? -8.55501 -18.76353 -22.50143 1.000 12.89863 98 LYS A C 1
ATOM 772 O O . LYS A 1 101 ? -8.48110 -19.27437 -23.62774 1.000 14.92994 98 LYS A O 1
ATOM 778 N N . VAL A 1 102 ? -9.20420 -19.35878 -21.50104 1.000 12.48323 99 VAL A N 1
ATOM 779 C CA . VAL A 1 102 ? -9.67843 -20.73640 -21.64709 1.000 10.96292 99 VAL A CA 1
ATOM 780 C C . VAL A 1 102 ? -10.79268 -20.82199 -22.68659 1.000 16.43859 99 VAL A C 1
ATOM 781 O O . VAL A 1 102 ? -10.77194 -21.68844 -23.57215 1.000 18.62523 99 VAL A O 1
ATOM 785 N N . HIS A 1 103 ? -11.76185 -19.90937 -22.61901 1.000 14.17953 100 HIS A N 1
ATOM 786 C CA . HIS A 1 103 ? -12.95978 -19.98077 -23.44942 1.000 10.99604 100 HIS A CA 1
ATOM 787 C C . HIS A 1 103 ? -12.92852 -19.05771 -24.66159 1.000 15.45009 100 HIS A C 1
ATOM 788 O O . HIS A 1 103 ? -13.85122 -19.11781 -25.48150 1.000 16.12264 100 HIS A O 1
ATOM 795 N N . LYS A 1 104 ? -11.89531 -18.22797 -24.80699 1.000 12.07650 101 LYS A N 1
ATOM 796 C CA . LYS A 1 104 ? -11.79078 -17.28079 -25.91823 1.000 12.02160 101 LYS A CA 1
ATOM 797 C C . LYS A 1 104 ? -13.07224 -16.46297 -26.05527 1.000 15.80911 101 LYS A C 1
ATOM 798 O O . LYS A 1 104 ? -13.61541 -16.28793 -27.14628 1.000 14.18772 101 LYS A O 1
ATOM 804 N N . ALA A 1 105 ? -13.57308 -15.97941 -24.91794 1.000 11.18263 102 ALA A N 1
ATOM 805 C CA . ALA A 1 105 ? -14.77692 -15.16190 -24.86842 1.000 8.72661 102 ALA A CA 1
ATOM 806 C C . ALA A 1 105 ? -14.42403 -13.80551 -24.27594 1.000 8.52402 102 ALA A C 1
ATOM 807 O O . ALA A 1 105 ? -13.63098 -13.71929 -23.33189 1.000 10.98783 102 ALA A O 1
ATOM 809 N N . TYR A 1 106 ? -15.00746 -12.75015 -24.83709 1.000 7.22549 103 TYR A N 1
ATOM 810 C CA . TYR A 1 106 ? -14.69643 -11.38298 -24.42384 1.000 7.33264 103 TYR A CA 1
ATOM 811 C C . TYR A 1 106 ? -15.62837 -10.93640 -23.31512 1.000 8.02399 103 TYR A C 1
ATOM 812 O O . TYR A 1 106 ? -16.83202 -11.17970 -23.37985 1.000 8.42842 103 TYR A O 1
ATOM 821 N N . LEU A 1 107 ? -15.08094 -10.23446 -22.32256 1.000 5.46525 104 LEU A N 1
ATOM 822 C CA . LEU A 1 107 ? -15.92743 -9.68165 -21.26820 1.000 7.39984 104 LEU A CA 1
ATOM 823 C C . LEU A 1 107 ? -16.87843 -8.63874 -21.85561 1.000 7.91126 104 LEU A C 1
ATOM 824 O O . LEU A 1 107 ? -16.47593 -7.77607 -22.63479 1.000 6.75135 104 LEU A O 1
ATOM 829 N N . ASP A 1 108 ? -18.15213 -8.73162 -21.47770 1.000 7.99153 105 ASP A N 1
ATOM 830 C CA . ASP A 1 108 ? -19.24002 -8.01222 -22.11898 1.000 8.70359 105 ASP A CA 1
ATOM 831 C C . ASP A 1 108 ? -20.25033 -7.66415 -21.02491 1.000 8.71220 105 ASP A C 1
ATOM 832 O O . ASP A 1 108 ? -20.03623 -7.96232 -19.84781 1.000 9.63585 105 ASP A O 1
ATOM 837 N N . TYR A 1 109 ? -21.35373 -7.01993 -21.39864 1.000 10.58459 106 TYR A N 1
ATOM 838 C CA . TYR A 1 109 ? -22.36220 -6.70133 -20.39428 1.000 9.33959 106 TYR A CA 1
ATOM 839 C C . TYR A 1 109 ? -23.74517 -6.74791 -21.02827 1.000 11.79420 106 TYR A C 1
ATOM 840 O O . TYR A 1 109 ? -23.90116 -6.63392 -22.24894 1.000 10.54013 106 TYR A O 1
ATOM 849 N N . ASN A 1 110 ? -24.74788 -6.88954 -20.16132 1.000 11.81660 107 ASN A N 1
ATOM 850 C CA . ASN A 1 110 ? -26.15327 -6.93735 -20.55879 1.000 15.90983 107 ASN A CA 1
ATOM 851 C C . ASN A 1 110 ? -26.95298 -6.42958 -19.36674 1.000 11.20220 107 ASN A C 1
ATOM 852 O O . ASN A 1 110 ? -27.00818 -7.10435 -18.33352 1.000 13.23420 107 ASN A O 1
ATOM 857 N N . GLY A 1 111 ? -27.54564 -5.24658 -19.49628 1.000 17.38932 108 GLY A N 1
ATOM 858 C CA . GLY A 1 111 ? -28.15870 -4.61562 -18.33260 1.000 16.16522 108 GLY A CA 1
ATOM 859 C C . GLY A 1 111 ? -27.13215 -4.43243 -17.22534 1.000 14.16425 108 GLY A C 1
ATOM 860 O O . GLY A 1 111 ? -26.06795 -3.82836 -17.41933 1.000 15.31673 108 GLY A O 1
ATOM 861 N N . GLY A 1 112 ? -27.44783 -4.94448 -16.04213 1.000 12.85537 109 GLY A N 1
ATOM 862 C CA . GLY A 1 112 ? -26.50414 -4.88714 -14.94433 1.000 12.03737 109 GLY A CA 1
ATOM 863 C C . GLY A 1 112 ? -25.62833 -6.11024 -14.80378 1.000 10.79698 109 GLY A C 1
ATOM 864 O O . GLY A 1 112 ? -24.87900 -6.19788 -13.82264 1.000 10.42862 109 GLY A O 1
ATOM 865 N N . ASP A 1 113 ? -25.70169 -7.05075 -15.75322 1.000 11.40094 110 ASP A N 1
ATOM 866 C CA . ASP A 1 113 ? -24.93690 -8.29088 -15.70976 1.000 11.82217 110 ASP A CA 1
ATOM 867 C C . ASP A 1 113 ? -23.63359 -8.17601 -16.49230 1.000 10.67215 110 ASP A C 1
ATOM 868 O O . ASP A 1 113 ? -23.60593 -7.64225 -17.60638 1.000 11.03665 110 ASP A O 1
ATOM 873 N N . LEU A 1 114 ? -22.56820 -8.73699 -15.93421 1.000 7.70524 111 LEU A N 1
ATOM 874 C CA . LEU A 1 114 ? -21.39874 -9.06683 -16.73989 1.000 8.23305 111 LEU A CA 1
ATOM 875 C C . LEU A 1 114 ? -21.63184 -10.40762 -17.42385 1.000 12.63766 111 LEU A C 1
ATOM 876 O O . LEU A 1 114 ? -22.12553 -11.35718 -16.80746 1.000 9.54569 111 LEU A O 1
ATOM 881 N N . VAL A 1 115 ? -21.30654 -10.47144 -18.71222 1.000 8.75257 112 VAL A N 1
ATOM 882 C CA . VAL A 1 115 ? -21.46129 -11.67244 -19.51997 1.000 8.88160 112 VAL A CA 1
ATOM 883 C C . VAL A 1 115 ? -20.22175 -11.78317 -20.39896 1.000 11.15122 112 VAL A C 1
ATOM 884 O O . VAL A 1 115 ? -19.34092 -10.92547 -20.35470 1.000 9.69263 112 VAL A O 1
ATOM 888 N N . ALA A 1 116 ? -20.14844 -12.84003 -21.20811 1.000 11.89920 113 ALA A N 1
ATOM 889 C CA . ALA A 1 116 ? -19.02868 -12.97764 -22.12765 1.000 9.97688 113 ALA A CA 1
ATOM 890 C C . ALA A 1 116 ? -19.54270 -13.44557 -23.47827 1.000 11.33740 113 ALA A C 1
ATOM 891 O O . ALA A 1 116 ? -20.54496 -14.15758 -23.56460 1.000 14.07768 113 ALA A O 1
ATOM 893 N N . ASN A 1 117 ? -18.84274 -13.03103 -24.53302 1.000 9.05086 114 ASN A N 1
ATOM 894 C CA . ASN A 1 117 ? -19.29310 -13.22929 -25.90168 1.000 7.85132 114 ASN A CA 1
ATOM 895 C C . ASN A 1 117 ? -18.08012 -13.54082 -26.76312 1.000 7.98477 114 ASN A C 1
ATOM 896 O O . ASN A 1 117 ? -17.09401 -12.80150 -26.72804 1.000 8.37711 114 ASN A O 1
ATOM 901 N N . LYS A 1 118 ? -18.14053 -14.64604 -27.51822 1.000 9.50359 115 LYS A N 1
ATOM 902 C CA . LYS A 1 118 ? -17.03383 -14.98829 -28.40748 1.000 8.40734 115 LYS A CA 1
ATOM 903 C C . LYS A 1 118 ? -16.98198 -14.09556 -29.64372 1.000 8.50548 115 LYS A C 1
ATOM 904 O O . LYS A 1 118 ? -15.91142 -13.98092 -30.25672 1.000 10.83674 115 LYS A O 1
ATOM 910 N N . HIS A 1 119 ? -18.10015 -13.46881 -30.01703 1.000 7.51223 116 HIS A N 1
ATOM 911 C CA . HIS A 1 119 ? -18.08980 -12.47230 -31.08120 1.000 9.66504 116 HIS A CA 1
ATOM 912 C C . HIS A 1 119 ? -17.45901 -11.18211 -30.58208 1.000 11.88485 116 HIS A C 1
ATOM 913 O O . HIS A 1 119 ? -17.63970 -10.79849 -29.42692 1.000 10.14979 116 HIS A O 1
ATOM 920 N N . GLN A 1 120 ? -16.74223 -10.48801 -31.47220 1.000 10.86559 117 GLN A N 1
ATOM 921 C CA . GLN A 1 120 ? -16.32469 -9.11775 -31.18913 1.000 11.26339 117 GLN A CA 1
ATOM 922 C C . GLN A 1 120 ? -17.49002 -8.16731 -31.44130 1.000 13.16754 117 GLN A C 1
ATOM 923 O O . GLN A 1 120 ? -18.09925 -8.19669 -32.51567 1.000 14.49247 117 GLN A O 1
ATOM 929 N N . THR A 1 121 ? -17.80957 -7.32971 -30.45019 1.000 10.85342 118 THR A N 1
ATOM 930 C CA . THR A 1 121 ? -18.95339 -6.42200 -30.52573 1.000 10.94334 118 THR A CA 1
ATOM 931 C C . THR A 1 121 ? -18.59152 -5.07090 -29.92246 1.000 8.95124 118 THR A C 1
ATOM 932 O O . THR A 1 121 ? -17.54134 -4.90003 -29.29782 1.000 11.83012 118 THR A O 1
ATOM 936 N N . GLU A 1 122 ? -19.50537 -4.10656 -30.09161 1.000 13.11495 119 GLU A N 1
ATOM 937 C CA . GLU A 1 122 ? -19.27683 -2.75531 -29.58790 1.000 13.39194 119 GLU A CA 1
ATOM 938 C C . GLU A 1 122 ? -19.44795 -2.63349 -28.08086 1.000 12.40146 119 GLU A C 1
ATOM 939 O O . GLU A 1 122 ? -19.07267 -1.59497 -27.52754 1.000 15.26374 119 GLU A O 1
ATOM 945 N N . SER A 1 123 ? -19.99261 -3.64571 -27.40261 1.000 10.13165 120 SER A N 1
ATOM 946 C CA . SER A 1 123 ? -20.21221 -3.57727 -25.96326 1.000 10.42172 120 SER A CA 1
ATOM 947 C C . SER A 1 123 ? -19.04124 -4.14483 -25.15229 1.000 9.26339 120 SER A C 1
ATOM 948 O O . SER A 1 123 ? -19.13049 -4.23094 -23.91960 1.000 9.90890 120 SER A O 1
ATOM 951 N N . GLU A 1 124 ? -17.93811 -4.48478 -25.81104 1.000 7.46466 121 GLU A N 1
ATOM 952 C CA . GLU A 1 124 ? -16.82254 -5.17241 -25.17908 1.000 8.70935 121 GLU A CA 1
ATOM 953 C C . GLU A 1 124 ? -15.60315 -4.29058 -24.96613 1.000 7.64315 121 GLU A C 1
ATOM 954 O O . GLU A 1 124 ? -14.53482 -4.80537 -24.62548 1.000 7.35093 121 GLU A O 1
ATOM 960 N N . LYS A 1 125 ? -15.71915 -2.98771 -25.17820 1.000 7.15534 122 LYS A N 1
ATOM 961 C CA . LYS A 1 125 ? -14.57494 -2.09341 -25.14128 1.000 6.24265 122 LYS A CA 1
ATOM 962 C C . LYS A 1 125 ? -14.48883 -1.46905 -23.75399 1.000 7.99687 122 LYS A C 1
ATOM 963 O O . LYS A 1 125 ? -15.42724 -0.79390 -23.31658 1.000 9.22291 122 LYS A O 1
ATOM 969 N N . TRP A 1 126 ? -13.36871 -1.69614 -23.07434 1.000 6.43597 123 TRP A N 1
ATOM 970 C CA . TRP A 1 126 ? -13.16678 -1.25918 -21.69785 1.000 6.09715 123 TRP A CA 1
ATOM 971 C C . TRP A 1 126 ? -11.95905 -0.34206 -21.60866 1.000 8.82604 123 TRP A C 1
ATOM 972 O O . TRP A 1 126 ? -10.96927 -0.51471 -22.33117 1.000 9.86231 123 TRP A O 1
ATOM 983 N N . ILE A 1 127 ? -12.02544 0.61864 -20.69425 1.000 7.99326 124 ILE A N 1
ATOM 984 C CA . ILE A 1 127 ? -10.85206 1.39242 -20.30813 1.000 9.45047 124 ILE A CA 1
ATOM 985 C C . ILE A 1 127 ? -10.56196 1.09519 -18.84249 1.000 7.33547 124 ILE A C 1
ATOM 986 O O . ILE A 1 127 ? -11.46174 1.14481 -17.99725 1.000 8.25082 124 ILE A O 1
ATOM 991 N N . LEU A 1 128 ? -9.32242 0.71789 -18.54957 1.000 8.14189 125 LEU A N 1
ATOM 992 C CA . LEU A 1 128 ? -8.91785 0.34542 -17.19930 1.000 9.96979 125 LEU A CA 1
ATOM 993 C C . LEU A 1 128 ? -8.01350 1.45679 -16.69265 1.000 12.54200 125 LEU A C 1
ATOM 994 O O . LEU A 1 128 ? -6.86402 1.56817 -17.13475 1.000 13.73439 125 LEU A O 1
ATOM 999 N N . PHE A 1 129 ? -8.52778 2.29457 -15.79425 1.000 9.65452 126 PHE A N 1
ATOM 1000 C CA . PHE A 1 129 ? -7.77573 3.46733 -15.37266 1.000 8.37248 126 PHE A CA 1
ATOM 1001 C C . PHE A 1 129 ? -7.43464 3.43571 -13.88682 1.000 8.69983 126 PHE A C 1
ATOM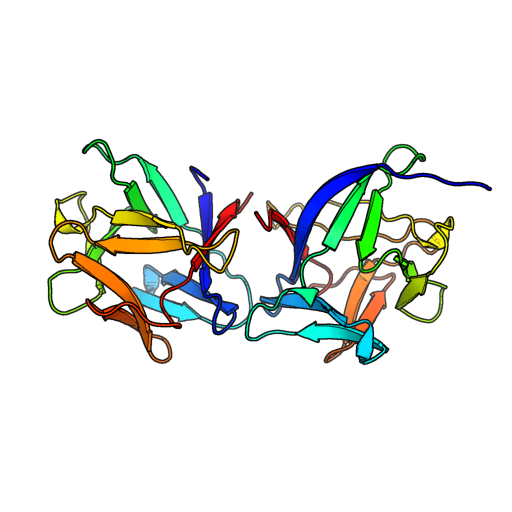 1002 O O . PHE A 1 129 ? -8.15909 2.87864 -13.05929 1.000 8.54541 126 PHE A O 1
ATOM 1010 N N . LYS A 1 130 ? -6.29201 4.03882 -13.57165 1.000 10.24984 127 LYS A N 1
ATOM 1011 C CA . LYS A 1 130 ? -5.73625 3.98696 -12.22898 1.000 11.77744 127 LYS A CA 1
ATOM 1012 C C . LYS A 1 130 ? -6.71905 4.54122 -11.20677 1.000 11.87985 127 LYS A C 1
ATOM 1013 O O . LYS A 1 130 ? -7.29332 5.61669 -11.40274 1.000 11.76552 127 LYS A O 1
ATOM 1019 N N . ALA A 1 131 ? -6.91073 3.80545 -10.10882 1.000 9.98957 128 ALA A N 1
ATOM 1020 C CA . ALA A 1 131 ? -7.87864 4.24365 -9.10430 1.000 12.28323 128 ALA A CA 1
ATOM 1021 C C . ALA A 1 131 ? -7.28696 5.29593 -8.17996 1.000 17.34894 128 ALA A C 1
ATOM 1022 O O . ALA A 1 131 ? -7.98163 6.23333 -7.77623 1.000 15.40035 128 ALA A O 1
ATOM 1024 N N . TYR A 1 132 ? -6.01956 5.14126 -7.82337 1.000 17.62548 129 TYR A N 1
ATOM 1025 C CA . TYR A 1 132 ? -5.33224 6.07700 -6.95041 1.000 22.94902 129 TYR A CA 1
ATOM 1026 C C . TYR A 1 132 ? -3.86729 5.69846 -6.91199 1.000 36.75136 129 TYR A C 1
ATOM 1027 O O . TYR A 1 132 ? -2.99855 6.53956 -6.67671 1.000 43.94828 129 TYR A O 1
ATOM 1037 N N . SER B 1 2 ? 0.37011 39.03209 -18.35250 1.000 18.70721 -1 SER B N 1
ATOM 1038 C CA . SER B 1 2 ? -0.14186 38.79086 -19.70277 1.000 18.38519 -1 SER B CA 1
ATOM 1039 C C . SER B 1 2 ? 0.67865 37.72307 -20.41016 1.000 20.01190 -1 SER B C 1
ATOM 1040 O O . SER B 1 2 ? 1.69832 37.27226 -19.88785 1.000 17.33871 -1 SER B O 1
ATOM 1043 N N . HIS B 1 3 ? 0.24102 37.34391 -21.61174 1.000 15.09256 0 HIS B N 1
ATOM 1044 C CA . HIS B 1 3 ? 0.98442 36.40718 -22.45983 1.000 16.00314 0 HIS B CA 1
ATOM 1045 C C . HIS B 1 3 ? 1.24063 35.08645 -21.73995 1.000 15.57928 0 HIS B C 1
ATOM 1046 O O . HIS B 1 3 ? 2.30693 34.48235 -21.88174 1.000 14.30036 0 HIS B O 1
ATOM 1053 N N . MET B 1 4 ? 0.25851 34.63956 -20.95825 1.000 15.66312 1 MET B N 1
ATOM 1054 C CA . MET B 1 4 ? 0.39609 33.38570 -20.22781 1.000 14.83668 1 MET B CA 1
ATOM 1055 C C . MET B 1 4 ? 0.58755 32.20409 -21.17452 1.000 17.59534 1 MET B C 1
ATOM 1056 O O . MET B 1 4 ? 0.08129 32.18342 -22.30109 1.000 16.86514 1 MET B O 1
ATOM 1061 N N . SER B 1 5 ? 1.33753 31.21074 -20.69691 1.000 11.81486 2 SER B N 1
ATOM 1062 C CA . SER B 1 5 ? 1.55215 29.96440 -21.41306 1.000 13.96419 2 SER B CA 1
ATOM 1063 C C . SER B 1 5 ? 1.30807 28.77974 -20.48243 1.000 14.72260 2 SER B C 1
ATOM 1064 O O . SER B 1 5 ? 1.21881 28.90895 -19.25483 1.000 12.97768 2 SER B O 1
ATOM 1067 N N . SER B 1 6 ? 1.17217 27.61701 -21.11089 1.000 13.13773 3 SER B N 1
ATOM 1068 C CA A SER B 1 6 ? 0.97331 26.34768 -20.42445 0.350 12.68796 3 SER B CA 1
ATOM 1069 C CA B SER B 1 6 ? 1.00662 26.35272 -20.41069 0.650 12.62389 3 SER B CA 1
ATOM 1070 C C . SER B 1 6 ? 1.51586 25.25343 -21.32399 1.000 13.62919 3 SER B C 1
ATOM 1071 O O . SER B 1 6 ? 1.60942 25.42501 -22.54041 1.000 13.64056 3 SER B O 1
ATOM 1076 N N . VAL B 1 7 ? 1.86148 24.11931 -20.72706 1.000 13.29290 4 VAL B N 1
ATOM 1077 C CA . VAL B 1 7 ? 2.41678 23.01454 -21.49688 1.000 15.97852 4 VAL B CA 1
ATOM 1078 C C . VAL B 1 7 ? 1.61011 21.76247 -21.17776 1.000 10.06563 4 VAL B C 1
ATOM 1079 O O . VAL B 1 7 ? 1.36236 21.45516 -20.00668 1.000 12.48352 4 VAL B O 1
ATOM 1083 N N . THR B 1 8 ? 1.13986 21.09037 -22.22314 1.000 11.16243 5 THR B N 1
ATOM 1084 C CA . THR B 1 8 ? 0.30726 19.91287 -22.03179 1.000 12.98182 5 THR B CA 1
ATOM 1085 C C . THR B 1 8 ? 1.11613 18.78221 -21.40369 1.000 13.13376 5 THR B C 1
ATOM 1086 O O . THR B 1 8 ? 2.23763 18.47745 -21.83919 1.000 16.94639 5 THR B O 1
ATOM 1090 N N . ILE B 1 9 ? 0.52003 18.18176 -20.36736 1.000 13.42144 6 ILE B N 1
ATOM 1091 C CA . ILE B 1 9 ? 1.07778 17.19617 -19.45473 1.000 19.23447 6 ILE B CA 1
ATOM 1092 C C . ILE B 1 9 ? 0.55163 15.82461 -19.84955 1.000 19.17003 6 ILE B C 1
ATOM 1093 O O . ILE B 1 9 ? 1.21919 14.79845 -19.65416 1.000 23.59655 6 ILE B O 1
ATOM 1098 N N . GLY B 1 10 ? -0.66556 15.80526 -20.37321 1.000 17.21243 7 GLY B N 1
ATOM 1099 C CA . GLY B 1 10 ? -1.31656 14.56053 -20.74843 1.000 20.07576 7 GLY B CA 1
ATOM 1100 C C . GLY B 1 10 ? -2.71679 14.84365 -21.24641 1.000 14.36134 7 GLY B C 1
ATOM 1101 O O . GLY B 1 10 ? -3.22615 15.96423 -21.15659 1.000 15.03970 7 GLY B O 1
ATOM 1102 N N . LYS B 1 11 ? -3.33922 13.79511 -21.77416 1.000 14.60118 8 LYS B N 1
ATOM 1103 C CA . LYS B 1 11 ? -4.72127 13.83032 -22.22483 1.000 14.83021 8 LYS B CA 1
ATOM 1104 C C . LYS B 1 11 ? -5.54279 13.00754 -21.24684 1.000 14.72096 8 LYS B C 1
ATOM 1105 O O . LYS B 1 11 ? -5.13273 11.90211 -20.88029 1.000 16.16175 8 LYS B O 1
ATOM 1111 N N . CYS B 1 12 ? -6.68687 13.53785 -20.82115 1.000 13.20109 9 CYS B N 1
ATOM 1112 C CA . CYS B 1 12 ? -7.40543 12.86794 -19.74885 1.000 14.17232 9 CYS B CA 1
ATOM 1113 C C . CYS B 1 12 ? -8.90964 13.05192 -19.86278 1.000 14.23737 9 CYS B C 1
ATOM 1114 O O . CYS B 1 12 ? -9.40540 14.03070 -20.42782 1.000 13.80876 9 CYS B O 1
ATOM 1117 N N . TYR B 1 13 ? -9.63581 12.08163 -19.30887 1.000 9.65719 10 TYR B N 1
ATOM 1118 C CA . TYR B 1 13 ? -11.04234 12.27399 -19.00676 1.000 7.74727 10 TYR B CA 1
ATOM 1119 C C . TYR B 1 13 ? -11.15531 12.89487 -17.62153 1.000 8.83407 10 TYR B C 1
ATOM 1120 O O . TYR B 1 13 ? -10.28284 12.70498 -16.76759 1.000 10.99655 10 TYR B O 1
ATOM 1129 N N . ILE B 1 14 ? -12.22444 13.65844 -17.41499 1.000 10.42797 11 ILE B N 1
ATOM 1130 C CA . ILE B 1 14 ? -12.47385 14.36764 -16.16170 1.000 8.00541 11 ILE B CA 1
ATOM 1131 C C . ILE B 1 14 ? -13.85014 13.91629 -15.68703 1.000 8.64716 11 ILE B C 1
ATOM 1132 O O . ILE B 1 14 ? -14.88243 14.36021 -16.20029 1.000 8.82825 11 ILE B O 1
ATOM 1137 N N . GLN B 1 15 ? -13.87190 12.99295 -14.72478 1.000 7.99772 12 GLN B N 1
ATOM 1138 C CA . GLN B 1 15 ? -15.08104 12.26715 -14.37146 1.000 8.14131 12 GLN B CA 1
ATOM 1139 C C . GLN B 1 15 ? -15.45656 12.51983 -12.91551 1.000 7.74562 12 GLN B C 1
ATOM 1140 O O . GLN B 1 15 ? -14.58600 12.61007 -12.04483 1.000 7.28884 12 GLN B O 1
ATOM 1146 N N . ASN B 1 16 ? -16.75737 12.64350 -12.66354 1.000 7.63801 13 ASN B N 1
ATOM 1147 C CA . ASN B 1 16 ? -17.25447 12.99370 -11.34245 1.000 6.21233 13 ASN B CA 1
ATOM 1148 C C . ASN B 1 16 ? -17.51833 11.75265 -10.50318 1.000 8.01953 13 ASN B C 1
ATOM 1149 O O . ASN B 1 16 ? -18.12657 10.79039 -10.97469 1.000 9.02929 13 ASN B O 1
ATOM 1154 N N . ARG B 1 17 ? -17.09064 11.80258 -9.23741 1.000 7.27996 14 ARG B N 1
ATOM 1155 C CA . ARG B 1 17 ? -17.34974 10.68890 -8.32438 1.000 5.94305 14 ARG B CA 1
ATOM 1156 C C . ARG B 1 17 ? -18.83853 10.46628 -8.08780 1.000 8.68599 14 ARG B C 1
ATOM 1157 O O . ARG B 1 17 ? -19.27263 9.32381 -7.87939 1.000 8.83794 14 ARG B O 1
ATOM 1165 N N . GLU B 1 18 ? -19.63909 11.53848 -8.06512 1.000 8.62158 15 GLU B N 1
ATOM 1166 C CA . GLU B 1 18 ? -20.99692 11.40329 -7.55596 1.000 8.19599 15 GLU B CA 1
ATOM 1167 C C . GLU B 1 18 ? -21.95724 10.77390 -8.56061 1.000 8.71455 15 GLU B C 1
ATOM 1168 O O . GLU B 1 18 ? -22.88405 10.06557 -8.14942 1.000 11.19780 15 GLU B O 1
ATOM 1174 N N . ASN B 1 19 ? -21.75583 10.99232 -9.86886 1.000 9.22316 16 ASN B N 1
ATOM 1175 C CA . ASN B 1 19 ? -22.62839 10.42152 -10.88215 1.000 9.64351 16 ASN B CA 1
ATOM 1176 C C . ASN B 1 19 ? -21.89577 9.70998 -12.01637 1.000 10.52917 16 ASN B C 1
ATOM 1177 O O . ASN B 1 19 ? -22.55306 9.24957 -12.95714 1.000 11.34675 16 ASN B O 1
ATOM 1182 N N . GLY B 1 20 ? -20.57337 9.58907 -11.95128 1.000 8.98075 17 GLY B N 1
ATOM 1183 C CA . GLY B 1 20 ? -19.80288 8.98469 -13.02400 1.000 8.34001 17 GLY B CA 1
ATOM 1184 C C . GLY B 1 20 ? -19.79160 9.75874 -14.32186 1.000 11.90859 17 GLY B C 1
ATOM 1185 O O . GLY B 1 20 ? -19.33867 9.22243 -15.34009 1.000 9.89002 17 GLY B O 1
ATOM 1186 N N . GLY B 1 21 ? -20.27980 11.00223 -14.31577 1.000 10.40445 18 GLY B N 1
ATOM 1187 C CA . GLY B 1 21 ? -20.35322 11.77859 -15.54169 1.000 9.73344 18 GLY B CA 1
ATOM 1188 C C . GLY B 1 21 ? -19.03971 12.43940 -15.91819 1.000 8.20263 18 GLY B C 1
ATOM 1189 O O . GLY B 1 21 ? -18.21321 12.79242 -15.07029 1.000 10.03585 18 GLY B O 1
ATOM 1190 N N . ARG B 1 22 ? -18.85120 12.62470 -17.22615 1.000 8.55171 19 ARG B N 1
ATOM 1191 C CA . ARG B 1 22 ? -17.61564 13.17441 -17.76663 1.000 8.32795 19 ARG B CA 1
ATOM 1192 C C . ARG B 1 22 ? -17.86710 14.57167 -18.31945 1.000 8.15837 19 ARG B C 1
ATOM 1193 O O . ARG B 1 22 ? -18.84750 14.79535 -19.03580 1.000 8.09327 19 ARG B O 1
ATOM 1201 N N . ALA B 1 23 ? -16.99471 15.51290 -17.95260 1.000 8.46264 20 ALA B N 1
ATOM 1202 C CA . ALA B 1 23 ? -17.00985 16.83711 -18.55815 1.000 8.43151 20 ALA B CA 1
ATOM 1203 C C . ALA B 1 23 ? -16.71796 16.72057 -20.04847 1.000 8.65017 20 ALA B C 1
ATOM 1204 O O . ALA B 1 23 ? -15.87325 15.92910 -20.45557 1.000 8.26387 20 ALA B O 1
ATOM 1206 N N . PHE B 1 24 ? -17.41165 17.51485 -20.86331 1.000 10.29710 21 PHE B N 1
ATOM 1207 C CA . PHE B 1 24 ? -17.16716 17.49165 -22.30292 1.000 11.02811 21 PHE B CA 1
ATOM 1208 C C . PHE B 1 24 ? -17.28472 18.90228 -22.86902 1.000 11.50885 21 PHE B C 1
ATOM 1209 O O . PHE B 1 24 ? -17.93078 19.77461 -22.28555 1.000 13.48382 21 PHE B O 1
ATOM 1217 N N . TYR B 1 25 ? -16.65460 19.11307 -24.02720 1.000 11.41576 22 TYR B N 1
ATOM 1218 C CA . TYR B 1 25 ? -16.84733 20.34033 -24.79759 1.000 12.86329 22 TYR B CA 1
ATOM 1219 C C . TYR B 1 25 ? -16.92568 19.96019 -26.26915 1.000 10.84657 22 TYR B C 1
ATOM 1220 O O . TYR B 1 25 ? -15.93644 19.48428 -26.83321 1.000 11.48089 22 TYR B O 1
ATOM 1229 N N . ASN B 1 26 ? -18.09242 20.18153 -26.87631 1.000 11.34573 23 ASN B N 1
ATOM 1230 C CA . ASN B 1 26 ? -18.31013 19.95298 -28.30427 1.000 12.08005 23 ASN B CA 1
ATOM 1231 C C . ASN B 1 26 ? -18.29244 21.29644 -29.02451 1.000 14.67419 23 ASN B C 1
ATOM 1232 O O . ASN B 1 26 ? -19.22400 22.09685 -28.87691 1.000 16.48650 23 ASN B O 1
ATOM 1237 N N . LEU B 1 27 ? -17.24406 21.52299 -29.81760 1.000 19.84987 24 LEU B N 1
ATOM 1238 C CA . LEU B 1 27 ? -17.08359 22.79808 -30.51180 1.000 19.61786 24 LEU B CA 1
ATOM 1239 C C . LEU B 1 27 ? -18.24627 23.07454 -31.46132 1.000 22.14194 24 LEU B C 1
ATOM 1240 O O . LEU B 1 27 ? -18.78684 24.18711 -31.48122 1.000 23.93006 24 LEU B O 1
ATOM 1245 N N . GLY B 1 28 ? -18.66007 22.06963 -32.23927 1.000 20.96247 25 GLY B N 1
ATOM 1246 C CA . GLY B 1 28 ? -19.67257 22.30307 -33.25897 1.000 17.71652 25 GLY B CA 1
ATOM 1247 C C . GLY B 1 28 ? -21.01156 22.72782 -32.69138 1.000 23.44312 25 GLY B C 1
ATOM 1248 O O . GLY B 1 28 ? -21.70967 23.55690 -33.27722 1.000 25.67744 25 GLY B O 1
ATOM 1249 N N . ARG B 1 29 ? -21.39787 22.16188 -31.55231 1.000 15.47367 26 ARG B N 1
ATOM 1250 C CA . ARG B 1 29 ? -22.64836 22.53800 -30.91030 1.000 18.80053 26 ARG B CA 1
ATOM 1251 C C . ARG B 1 29 ? -22.48125 23.69459 -29.93588 1.000 18.31339 26 ARG B C 1
ATOM 1252 O O . ARG B 1 29 ? -23.47415 24.13443 -29.34904 1.000 25.96510 26 ARG B O 1
ATOM 1260 N N . LYS B 1 30 ? -21.25645 24.18159 -29.74730 1.000 23.23232 27 LYS B N 1
ATOM 1261 C CA . LYS B 1 30 ? -20.94822 25.15701 -28.70742 1.000 25.14647 27 LYS B CA 1
ATOM 1262 C C . LYS B 1 30 ? -21.49745 24.68512 -27.36545 1.000 24.51151 27 LYS B C 1
ATOM 1263 O O . LYS B 1 30 ? -22.18623 25.41792 -26.65439 1.000 23.01202 27 LYS B O 1
ATOM 1269 N N . ASP B 1 31 ? -21.21258 23.42304 -27.03666 1.000 19.61398 28 ASP B N 1
ATOM 1270 C CA . ASP B 1 31 ? -21.83998 22.74323 -25.90681 1.000 16.68037 28 ASP B CA 1
ATOM 1271 C C . ASP B 1 31 ? -20.78280 22.32907 -24.88996 1.000 17.13219 28 ASP B C 1
ATOM 1272 O O . ASP B 1 31 ? -19.93003 21.48394 -25.18032 1.000 14.05319 28 ASP B O 1
ATOM 1277 N N . LEU B 1 32 ? -20.84138 22.92304 -23.70224 1.000 16.49386 29 LEU B N 1
ATOM 1278 C CA . LEU B 1 32 ? -19.99812 22.54805 -22.57467 1.000 14.19434 29 LEU B CA 1
ATOM 1279 C C . LEU B 1 32 ? -20.88727 21.96073 -21.48846 1.000 12.49948 29 LEU B C 1
ATOM 1280 O O . LEU B 1 32 ? -21.89955 22.56654 -21.13336 1.000 13.82555 29 LEU B O 1
ATOM 1285 N N . GLY B 1 33 ? -20.53295 20.78808 -20.97284 1.000 10.80362 30 GLY B N 1
ATOM 1286 C CA . GLY B 1 33 ? -21.39644 20.16010 -19.99214 1.000 9.56804 30 GLY B CA 1
ATOM 1287 C C . GLY B 1 33 ? -20.78389 18.91784 -19.37552 1.000 7.45717 30 GLY B C 1
ATOM 1288 O O . GLY B 1 33 ? -19.57614 18.70069 -19.44790 1.000 9.39859 30 GLY B O 1
ATOM 1289 N N . ILE B 1 34 ? -21.64253 18.12467 -18.73157 1.000 10.29625 31 ILE B N 1
ATOM 1290 C CA . ILE B 1 34 ? -21.26884 16.82797 -18.16830 1.000 9.37185 31 ILE B CA 1
ATOM 1291 C C . ILE B 1 34 ? -22.26145 15.77996 -18.67292 1.000 12.07190 31 ILE B C 1
ATOM 1292 O O . ILE B 1 34 ? -23.47010 16.02828 -18.74408 1.000 11.28206 31 ILE B O 1
ATOM 1297 N N . PHE B 1 35 ? -21.74640 14.61670 -19.06828 1.000 8.92197 32 PHE B N 1
ATOM 1298 C CA . PHE B 1 35 ? -22.56541 13.56023 -19.65376 1.000 9.10182 32 PHE B CA 1
ATOM 1299 C C . PHE B 1 35 ? -22.26181 12.23260 -18.96285 1.000 8.80659 32 PHE B C 1
ATOM 1300 O O . PHE B 1 35 ? -21.09772 11.92522 -18.69933 1.000 10.68443 32 PHE B O 1
ATOM 1308 N N . THR B 1 36 ? -23.30468 11.44808 -18.65239 1.000 9.60378 33 THR B N 1
ATOM 1309 C CA . THR B 1 36 ? -23.11673 10.24566 -17.83558 1.000 9.40363 33 THR B CA 1
ATOM 1310 C C . THR B 1 36 ? -23.18136 8.92977 -18.60113 1.000 13.90495 33 THR B C 1
ATOM 1311 O O . THR B 1 36 ? -23.06414 7.87355 -17.97218 1.000 16.03420 33 THR B O 1
ATOM 1315 N N . GLY B 1 37 ? -23.34873 8.94886 -19.91853 1.000 10.66475 34 GLY B N 1
ATOM 1316 C CA . GLY B 1 37 ? -23.46108 7.71201 -20.67364 1.000 11.21445 34 GLY B CA 1
ATOM 1317 C C . GLY B 1 37 ? -22.22356 7.34712 -21.47331 1.000 8.74307 34 GLY B C 1
ATOM 1318 O O . GLY B 1 37 ? -21.11230 7.35222 -20.93917 1.000 11.12671 34 GLY B O 1
ATOM 1319 N N . LYS B 1 38 ? -22.41342 7.05945 -22.76349 1.000 8.08311 35 LYS B N 1
ATOM 1320 C CA . LYS B 1 38 ? -21.32379 6.66693 -23.65616 1.000 9.75449 35 LYS B CA 1
ATOM 1321 C C . LYS B 1 38 ? -20.11552 7.59799 -23.56292 1.000 11.88260 35 LYS B C 1
ATOM 1322 O O . LYS B 1 38 ? -20.24261 8.81557 -23.39203 1.000 10.34851 35 LYS B O 1
ATOM 1328 N N . MET B 1 39 ? -18.93186 7.00524 -23.69262 1.000 10.36447 36 MET B N 1
ATOM 1329 C CA . MET B 1 39 ? -17.68366 7.75366 -23.76380 1.000 8.71220 36 MET B CA 1
ATOM 1330 C C . MET B 1 39 ? -17.44731 8.21361 -25.19986 1.000 14.22775 36 MET B C 1
ATOM 1331 O O . MET B 1 39 ? -17.44872 7.40253 -26.13592 1.000 17.03901 36 MET B O 1
ATOM 1336 N N . TYR B 1 40 ? -17.29946 9.51925 -25.37337 1.000 9.74905 37 TYR B N 1
ATOM 1337 C CA . TYR B 1 40 ? -17.06863 10.14244 -26.66419 1.000 9.06118 37 TYR B CA 1
ATOM 1338 C C . TYR B 1 40 ? -15.75440 10.90758 -26.64898 1.000 13.80685 37 TYR B C 1
ATOM 1339 O O . TYR B 1 40 ? -15.24474 11.29257 -25.59172 1.000 11.00301 37 TYR B O 1
ATOM 1348 N N . ASP B 1 41 ? -15.25817 11.18961 -27.86138 1.000 13.80497 38 ASP B N 1
ATOM 1349 C CA . ASP B 1 41 ? -13.98479 11.88520 -28.03603 1.000 15.59120 38 ASP B CA 1
ATOM 1350 C C . ASP B 1 41 ? -13.98760 13.28506 -27.44102 1.000 11.07124 38 ASP B C 1
ATOM 1351 O O . ASP B 1 41 ? -12.92572 13.77976 -27.03501 1.000 13.37666 38 ASP B O 1
ATOM 1356 N N . ASP B 1 42 ? -15.14140 13.95124 -27.40134 1.000 10.33840 39 ASP B N 1
ATOM 1357 C CA . ASP B 1 42 ? -15.15091 15.31006 -26.88126 1.000 11.83876 39 ASP B CA 1
ATOM 1358 C C . ASP B 1 42 ? -15.11605 15.35026 -25.35471 1.000 12.13476 39 ASP B C 1
ATOM 1359 O O . ASP B 1 42 ? -15.20499 16.43389 -24.76915 1.000 12.00901 39 ASP B O 1
ATOM 1364 N N . GLN B 1 43 ? -14.95676 14.19943 -24.70645 1.000 11.42987 40 GLN B N 1
ATOM 1365 C CA . GLN B 1 43 ? -14.70605 14.13984 -23.27420 1.000 7.78542 40 GLN B CA 1
ATOM 1366 C C . GLN B 1 43 ? -13.22097 14.06396 -22.95000 1.000 10.23551 40 GLN B C 1
ATOM 1367 O O . GLN B 1 43 ? -12.86192 13.93874 -21.77505 1.000 12.31519 40 GLN B O 1
ATOM 1373 N N . ILE B 1 44 ? -12.34405 14.12874 -23.95296 1.000 9.26518 41 ILE B N 1
ATOM 1374 C CA . ILE B 1 44 ? -10.90284 14.06295 -23.73828 1.000 10.68996 41 ILE B CA 1
ATOM 1375 C C . ILE B 1 44 ? -10.35054 15.47911 -23.68824 1.000 13.10345 41 ILE B C 1
ATOM 1376 O O . ILE B 1 44 ? -10.54582 16.26127 -24.63039 1.000 11.52027 41 ILE B O 1
ATOM 1381 N N . TRP B 1 45 ? -9.63804 15.79254 -22.60339 1.000 10.80907 42 TRP B N 1
ATOM 1382 C CA . TRP B 1 45 ? -9.09873 17.12550 -22.36156 1.000 11.59189 42 TRP B CA 1
ATOM 1383 C C . TRP B 1 45 ? -7.58100 17.10442 -22.34053 1.000 12.36847 42 TRP B C 1
ATOM 1384 O O . TRP B 1 45 ? -6.95930 16.09890 -21.98481 1.000 11.60187 42 TRP B O 1
ATOM 1395 N N . SER B 1 46 ? -6.98493 18.24671 -22.69165 1.000 11.25774 43 SER B N 1
ATOM 1396 C CA . SER B 1 46 ? -5.56242 18.47171 -22.47010 1.000 12.30891 43 SER B CA 1
ATOM 1397 C C . SER B 1 46 ? -5.36554 19.02025 -21.06208 1.000 10.06627 43 SER B C 1
ATOM 1398 O O . SER B 1 46 ? -5.90524 20.07903 -20.72473 1.000 14.07089 43 SER B O 1
ATOM 1401 N N . PHE B 1 47 ? -4.60697 18.29417 -20.24824 1.000 11.90624 44 PHE B N 1
ATOM 1402 C CA . PHE B 1 47 ? -4.24324 18.72809 -18.90657 1.000 12.37585 44 PHE B CA 1
ATOM 1403 C C . PHE B 1 47 ? -2.86451 19.37723 -18.99424 1.000 11.99905 44 PHE B C 1
ATOM 1404 O O . PHE B 1 47 ? -1.90972 18.74285 -19.45900 1.000 13.01212 44 PHE B O 1
ATOM 1412 N N . GLN B 1 48 ? -2.76277 20.64599 -18.57339 1.000 14.00540 45 GLN B N 1
ATOM 1413 C CA . GLN B 1 48 ? -1.59364 21.46895 -18.87587 1.000 10.75924 45 GLN B CA 1
ATOM 1414 C C . GLN B 1 48 ? -1.02541 22.09854 -17.60831 1.000 12.43216 45 GLN B C 1
ATOM 1415 O O . GLN B 1 48 ? -1.77483 22.63221 -16.78932 1.000 12.67438 45 GLN B O 1
ATOM 1421 N N . LYS B 1 49 ? 0.29393 22.03000 -17.44925 1.000 13.40948 46 LYS B N 1
ATOM 1422 C CA . LYS B 1 49 ? 0.97475 22.76171 -16.38335 1.000 11.96324 46 LYS B CA 1
ATOM 1423 C C . LYS B 1 49 ? 1.05292 24.23031 -16.77800 1.000 13.58739 46 LYS B C 1
ATOM 1424 O O . LYS B 1 49 ? 1.64418 24.56251 -17.80797 1.000 12.96129 46 LYS B O 1
ATOM 1430 N N . SER B 1 50 ? 0.44166 25.10708 -15.98436 1.000 12.19196 47 SER B N 1
ATOM 1431 C CA . SER B 1 50 ? 0.50492 26.52331 -16.32566 1.000 13.62003 47 SER B CA 1
ATOM 1432 C C . SER B 1 50 ? 1.86870 27.12108 -15.97432 1.000 16.42275 47 SER B C 1
ATOM 1433 O O . SER B 1 50 ? 2.70586 26.51093 -15.29940 1.000 14.77058 47 SER B O 1
ATOM 1436 N N . ASP B 1 51 ? 2.07628 28.35500 -16.42407 1.000 14.64721 48 ASP B N 1
ATOM 1437 C CA . ASP B 1 51 ? 3.30475 29.06013 -16.08116 1.000 16.15713 48 ASP B CA 1
ATOM 1438 C C . ASP B 1 51 ? 3.29626 29.59837 -14.65546 1.000 13.56441 48 ASP B C 1
ATOM 1439 O O . ASP B 1 51 ? 4.29623 30.18096 -14.21994 1.000 15.06241 48 ASP B O 1
ATOM 1444 N N . THR B 1 52 ? 2.20889 29.40002 -13.91381 1.000 14.45731 49 THR B N 1
ATOM 1445 C CA . THR B 1 52 ? 2.11045 29.84654 -12.53138 1.000 15.73836 49 THR B CA 1
ATOM 1446 C C . THR B 1 52 ? 2.25804 28.64804 -11.61213 1.000 18.60655 49 THR B C 1
ATOM 1447 O O . THR B 1 52 ? 1.47143 27.69305 -11.73408 1.000 15.94029 49 THR B O 1
ATOM 1451 N N . PRO B 1 53 ? 3.23261 28.64361 -10.70206 1.000 17.81027 50 PRO B N 1
ATOM 1452 C CA . PRO B 1 53 ? 3.49373 27.44842 -9.88737 1.000 17.92865 50 PRO B CA 1
ATOM 1453 C C . PRO B 1 53 ? 2.25351 26.94818 -9.15872 1.000 16.71771 50 PRO B C 1
ATOM 1454 O O . PRO B 1 53 ? 1.48524 27.72389 -8.58272 1.000 20.89733 50 PRO B O 1
ATOM 1458 N N . GLY B 1 54 ? 2.05181 25.63324 -9.20326 1.000 17.42461 51 GLY B N 1
ATOM 1459 C CA . GLY B 1 54 ? 0.94098 24.99981 -8.52975 1.000 15.52264 51 GLY B CA 1
ATOM 1460 C C . GLY B 1 54 ? -0.39646 25.07640 -9.23480 1.000 19.70996 51 GLY B C 1
ATOM 1461 O O . GLY B 1 54 ? -1.38878 24.57075 -8.69444 1.000 22.84841 51 GLY B O 1
ATOM 1462 N N . TYR B 1 55 ? -0.46994 25.68619 -10.41576 1.000 15.13783 52 TYR B N 1
ATOM 1463 C CA . TYR B 1 55 ? -1.73585 25.84714 -11.11525 1.000 14.35973 52 TYR B CA 1
ATOM 1464 C C . TYR B 1 55 ? -1.67628 25.21012 -12.49539 1.000 13.66066 52 TYR B C 1
ATOM 1465 O O . TYR B 1 55 ? -0.62191 25.16558 -13.14303 1.000 14.16862 52 TYR B O 1
ATOM 1474 N N . TYR B 1 56 ? -2.84031 24.74242 -12.93720 1.000 14.04106 53 TYR B N 1
ATOM 1475 C CA . TYR B 1 56 ? -2.98982 23.97165 -14.16112 1.000 14.15031 53 TYR B CA 1
ATOM 1476 C C . TYR B 1 56 ? -4.09288 24.58887 -15.01188 1.000 10.43918 53 TYR B C 1
ATOM 1477 O O . TYR B 1 56 ? -4.98222 25.27348 -14.50211 1.000 13.14719 53 TYR B O 1
ATOM 1486 N N . THR B 1 57 ? -4.01715 24.37612 -16.32737 1.000 12.16036 54 THR B N 1
ATOM 1487 C CA . THR B 1 57 ? -5.13515 24.70772 -17.19787 1.000 9.91601 54 THR B CA 1
ATOM 1488 C C . THR B 1 57 ? -5.70100 23.42970 -17.81922 1.000 13.66722 54 THR B C 1
ATOM 1489 O O . THR B 1 57 ? -5.04478 22.37908 -17.86048 1.000 13.58236 54 THR B O 1
ATOM 1493 N N . ILE B 1 58 ? -6.94490 23.53972 -18.28042 1.000 11.53840 55 ILE B N 1
ATOM 1494 C CA . ILE B 1 58 ? -7.75139 22.42197 -18.77826 1.000 12.70481 55 ILE B CA 1
ATOM 1495 C C . ILE B 1 58 ? -8.29204 22.82439 -20.15002 1.000 14.52878 55 ILE B C 1
ATOM 1496 O O . ILE B 1 58 ? -9.16376 23.69840 -20.24513 1.000 14.02145 55 ILE B O 1
ATOM 1501 N N . GLY B 1 59 ? -7.78500 22.19531 -21.20920 1.000 13.04313 56 GLY B N 1
ATOM 1502 C CA . GLY B 1 59 ? -8.00972 22.66834 -22.56428 1.000 11.95982 56 GLY B CA 1
ATOM 1503 C C . GLY B 1 59 ? -8.72650 21.67559 -23.45909 1.000 13.06939 56 GLY B C 1
ATOM 1504 O O . GLY B 1 59 ? -8.57120 20.46243 -23.31677 1.000 11.98329 56 GLY B O 1
ATOM 1505 N N . ARG B 1 60 ? -9.50874 22.21168 -24.39363 1.000 11.19912 57 ARG B N 1
ATOM 1506 C CA . ARG B 1 60 ? -10.06799 21.45521 -25.50921 1.000 13.39408 57 ARG B CA 1
ATOM 1507 C C . ARG B 1 60 ? -10.26444 22.40755 -26.67888 1.000 15.22721 57 ARG B C 1
ATOM 1508 O O . ARG B 1 60 ? -10.64980 23.56013 -26.47992 1.000 14.17279 57 ARG B O 1
ATOM 1516 N N . GLU B 1 61 ? -10.00014 21.92191 -27.89491 1.000 16.32603 58 GLU B N 1
ATOM 1517 C CA . GLU B 1 61 ? -10.28646 22.68440 -29.11164 1.000 17.70375 58 GLU B CA 1
ATOM 1518 C C . GLU B 1 61 ? -9.62303 24.06209 -29.08080 1.000 15.69515 58 GLU B C 1
ATOM 1519 O O . GLU B 1 61 ? -10.22309 25.06076 -29.47614 1.000 16.85933 58 GLU B O 1
ATOM 1525 N N . SER B 1 62 ? -8.38015 24.11050 -28.60507 1.000 15.01324 59 SER B N 1
ATOM 1526 C CA . SER B 1 62 ? -7.57229 25.32442 -28.51932 1.000 15.31984 59 SER B CA 1
ATOM 1527 C C . SER B 1 62 ? -8.15635 26.36246 -27.57271 1.000 17.69068 59 SER B C 1
ATOM 1528 O O . SER B 1 62 ? -7.72901 27.53071 -27.60613 1.000 18.22923 59 SER B O 1
ATOM 1531 N N . LYS B 1 63 ? -9.10996 25.97705 -26.72442 1.000 15.17860 60 LYS B N 1
ATOM 1532 C CA . LYS B 1 63 ? -9.67877 26.85589 -25.71247 1.000 15.37539 60 LYS B CA 1
ATOM 1533 C C . LYS B 1 63 ? -9.36552 26.31580 -24.31919 1.000 14.50901 60 LYS B C 1
ATOM 1534 O O . LYS B 1 63 ? -8.83072 25.21656 -24.15618 1.000 13.10716 60 LYS B O 1
ATOM 1540 N N . PHE B 1 64 ? -9.73003 27.09884 -23.30445 1.000 13.95445 61 PHE B N 1
ATOM 1541 C CA . PHE B 1 64 ? -9.36570 26.80060 -21.92611 1.000 13.98664 61 PHE B CA 1
ATOM 1542 C C . PHE B 1 64 ? -10.58204 26.89644 -21.02308 1.000 11.56681 61 PHE B C 1
ATOM 1543 O O . PHE B 1 64 ? -11.37857 27.82431 -21.14454 1.000 12.69238 61 PHE B O 1
ATOM 1551 N N . LEU B 1 65 ? -10.71414 25.93825 -20.10620 1.000 13.86406 62 LEU B N 1
ATOM 1552 C CA . LEU B 1 65 ? -11.80161 25.98162 -19.13527 1.000 11.99978 62 LEU B CA 1
ATOM 1553 C C . LEU B 1 65 ? -11.63423 27.15559 -18.17202 1.000 9.71524 62 LEU B C 1
ATOM 1554 O O . LEU B 1 65 ? -10.58568 27.32156 -17.54222 1.000 14.44320 62 LEU B O 1
ATOM 1559 N N . GLN B 1 66 ? -12.68635 27.94535 -18.03362 1.000 11.19345 63 GLN B N 1
ATOM 1560 C CA . GLN B 1 66 ? -12.62804 29.21906 -17.33626 1.000 13.25327 63 GLN B CA 1
ATOM 1561 C C . GLN B 1 66 ? -13.82382 29.35513 -16.41056 1.000 13.22258 63 GLN B C 1
ATOM 1562 O O . GLN B 1 66 ? -14.92046 28.89122 -16.72184 1.000 12.47271 63 GLN B O 1
ATOM 1568 N N . TYR B 1 67 ? -13.61687 30.01312 -15.26988 1.000 11.45751 64 TYR B N 1
ATOM 1569 C CA . TYR B 1 67 ? -14.72826 30.49139 -14.45751 1.000 12.66627 64 TYR B CA 1
ATOM 1570 C C . TYR B 1 67 ? -14.60175 31.99929 -14.32281 1.000 13.30415 64 TYR B C 1
ATOM 1571 O O . TYR B 1 67 ? -13.55229 32.49232 -13.90737 1.000 13.10420 64 TYR B O 1
ATOM 1580 N N . ASN B 1 68 ? -15.65890 32.72728 -14.68393 1.000 12.61939 65 ASN B N 1
ATOM 1581 C CA . ASN B 1 68 ? -15.59484 34.18574 -14.73747 1.000 18.76308 65 ASN B CA 1
ATOM 1582 C C . ASN B 1 68 ? -16.31341 34.85417 -13.57262 1.000 20.47015 65 ASN B C 1
ATOM 1583 O O . ASN B 1 68 ? -16.57501 36.06126 -13.63116 1.000 24.19905 65 ASN B O 1
ATOM 1588 N N . GLY B 1 69 ? -16.64752 34.09760 -12.52586 1.000 17.98838 66 GLY B N 1
ATOM 1589 C CA . GLY B 1 69 ? -17.44835 34.58437 -11.42915 1.000 19.06586 66 GLY B CA 1
ATOM 1590 C C . GLY B 1 69 ? -18.93754 34.36563 -11.58889 1.000 21.11197 66 GLY B C 1
ATOM 1591 O O . GLY B 1 69 ? -19.66696 34.42521 -10.59367 1.000 25.61831 66 GLY B O 1
ATOM 1592 N N . GLU B 1 70 ? -19.40787 34.11293 -12.80353 1.000 20.11916 67 GLU B N 1
ATOM 1593 C CA . GLU B 1 70 ? -20.82602 33.88786 -13.07696 1.000 19.98895 67 GLU B CA 1
ATOM 1594 C C . GLU B 1 70 ? -21.09786 32.53304 -13.70655 1.000 21.88972 67 GLU B C 1
ATOM 1595 O O . GLU B 1 70 ? -22.04746 31.84939 -13.30401 1.000 25.40658 67 GLU B O 1
ATOM 1601 N N . GLN B 1 71 ? -20.29489 32.11322 -14.68413 1.000 19.40118 68 GLN B N 1
ATOM 1602 C CA . GLN B 1 71 ? -20.48323 30.77659 -15.22928 1.000 17.50085 68 GLN B CA 1
ATOM 1603 C C . GLN B 1 71 ? -19.15624 30.16779 -15.65499 1.000 13.97835 68 GLN B C 1
ATOM 1604 O O . GLN B 1 71 ? -18.14534 30.85516 -15.81805 1.000 13.29291 68 GLN B O 1
ATOM 1610 N N . VAL B 1 72 ? -19.17022 28.84220 -15.77932 1.000 14.51911 69 VAL B N 1
ATOM 1611 C CA . VAL B 1 72 ? -18.05630 28.10713 -16.35483 1.000 11.39677 69 VAL B CA 1
ATOM 1612 C C . VAL B 1 72 ? -18.20666 28.12938 -17.86784 1.000 11.94694 69 VAL B C 1
ATOM 1613 O O . VAL B 1 72 ? -19.27132 27.79006 -18.39554 1.000 13.92136 69 VAL B O 1
ATOM 1617 N N . ILE B 1 73 ? -17.14864 28.54474 -18.56529 1.000 12.47703 70 ILE B N 1
ATOM 1618 C CA . ILE B 1 73 ? -17.16270 28.70230 -20.01430 1.000 10.57109 70 ILE B CA 1
ATOM 1619 C C . ILE B 1 73 ? -15.79004 28.31163 -20.54416 1.000 13.20841 70 ILE B C 1
ATOM 1620 O O . ILE B 1 73 ? -14.83770 28.12774 -19.78458 1.000 16.05096 70 ILE B O 1
ATOM 1625 N N . MET B 1 74 ? -15.68887 28.19845 -21.87011 1.000 12.62243 71 MET B N 1
ATOM 1626 C CA . MET B 1 74 ? -14.40625 28.01004 -22.53534 1.000 14.39960 71 MET B CA 1
ATOM 1627 C C . MET B 1 74 ? -13.88925 29.36031 -23.02100 1.000 10.91589 71 MET B C 1
ATOM 1628 O O . MET B 1 74 ? -14.63284 30.12464 -23.64611 1.000 19.70686 71 MET B O 1
ATOM 1633 N N . SER B 1 75 ? -12.62314 29.64880 -22.72182 1.000 14.70248 72 SER B N 1
ATOM 1634 C CA . SER B 1 75 ? -11.96140 30.89017 -23.10641 1.000 13.84252 72 SER B CA 1
ATOM 1635 C C . SER B 1 75 ? -11.02018 30.65098 -24.28134 1.000 14.79784 72 SER B C 1
ATOM 1636 O O . SER B 1 75 ? -10.2739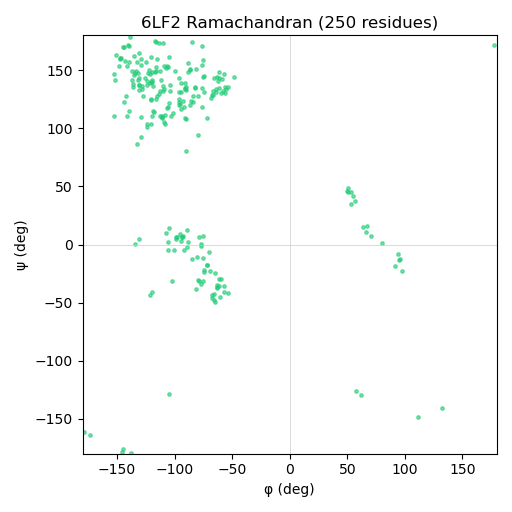1 29.66697 -24.29754 1.000 12.52119 72 SER B O 1
ATOM 1639 N N . ASP B 1 76 ? -11.02754 31.57005 -25.25624 1.000 14.84105 73 ASP B N 1
ATOM 1640 C CA . ASP B 1 76 ? -10.07205 31.47654 -26.35604 1.000 17.98616 73 ASP B CA 1
ATOM 1641 C C . ASP B 1 76 ? -8.64232 31.76038 -25.91064 1.000 14.84110 73 ASP B C 1
ATOM 1642 O O . ASP B 1 76 ? -7.69887 31.30700 -26.57002 1.000 19.25670 73 ASP B O 1
ATOM 1647 N N . ILE B 1 77 ? -8.46049 32.47615 -24.80056 1.000 17.04261 74 ILE B N 1
ATOM 1648 C CA . ILE B 1 77 ? -7.15254 32.93678 -24.34710 1.000 17.83345 74 ILE B CA 1
ATOM 1649 C C . ILE B 1 77 ? -6.91541 32.44097 -22.92569 1.000 18.55220 74 ILE B C 1
ATOM 1650 O O . ILE B 1 77 ? -7.83850 32.41913 -22.10702 1.000 18.00923 74 ILE B O 1
ATOM 1655 N N . GLU B 1 78 ? -5.67877 32.03736 -22.63405 1.000 14.28376 75 GLU B N 1
ATOM 1656 C CA . GLU B 1 78 ? -5.31914 31.65872 -21.27354 1.000 14.42683 75 GLU B CA 1
ATOM 1657 C C . GLU B 1 78 ? -5.25267 32.91681 -20.41475 1.000 20.89314 75 GLU B C 1
ATOM 1658 O O . GLU B 1 78 ? -4.34723 33.74099 -20.57798 1.000 26.53596 75 GLU B O 1
ATOM 1664 N N . GLN B 1 79 ? -6.21794 33.07907 -19.51645 1.000 15.53033 76 GLN B N 1
ATOM 1665 C CA . GLN B 1 79 ? -6.26556 34.20264 -18.59118 1.000 16.20331 76 GLN B CA 1
ATOM 1666 C C . GLN B 1 79 ? -6.06874 33.68941 -17.17397 1.000 14.39422 76 GLN B C 1
ATOM 1667 O O . GLN B 1 79 ? -6.06330 32.48234 -16.92199 1.000 13.41590 76 GLN B O 1
ATOM 1673 N N . ASP B 1 80 ? -5.94691 34.62303 -16.22696 1.000 16.28043 77 ASP B N 1
ATOM 1674 C CA . ASP B 1 80 ? -5.77637 34.19221 -14.84644 1.000 14.30671 77 ASP B CA 1
ATOM 1675 C C . ASP B 1 80 ? -6.96271 33.35118 -14.38406 1.000 15.14606 77 ASP B C 1
ATOM 1676 O O . ASP B 1 80 ? -6.79039 32.43377 -13.57451 1.000 13.53623 77 ASP B O 1
ATOM 1681 N N . THR B 1 81 ? -8.15121 33.59801 -14.93730 1.000 12.79173 78 THR B N 1
ATOM 1682 C CA . THR B 1 81 ? -9.35745 32.85902 -14.58737 1.000 12.38931 78 THR B CA 1
ATOM 1683 C C . THR B 1 81 ? -9.43074 31.47244 -15.21544 1.000 14.50620 78 THR B C 1
ATOM 1684 O O . THR B 1 81 ? -10.42822 30.76582 -15.00465 1.000 11.89628 78 THR B O 1
ATOM 1688 N N . THR B 1 82 ? -8.42539 31.07921 -15.99221 1.000 13.95743 79 THR B N 1
ATOM 1689 C CA . THR B 1 82 ? -8.32492 29.71428 -16.49289 1.000 13.25657 79 THR B CA 1
ATOM 1690 C C . THR B 1 82 ? -7.37538 28.86832 -15.65191 1.000 15.20952 79 THR B C 1
ATOM 1691 O O . THR B 1 82 ? -7.09299 27.71775 -16.01125 1.000 13.38762 79 THR B O 1
ATOM 1695 N N . LEU B 1 83 ? -6.88610 29.39947 -14.53534 1.000 12.01723 80 LEU B N 1
ATOM 1696 C CA . LEU B 1 83 ? -6.00203 28.65136 -13.65144 1.000 11.51799 80 LEU B CA 1
ATOM 1697 C C . LEU B 1 83 ? -6.81826 27.90174 -12.60801 1.000 13.53054 80 LEU B C 1
ATOM 1698 O O . LEU B 1 83 ? -7.72036 28.47176 -11.98788 1.000 11.83420 80 LEU B O 1
ATOM 1703 N N . TRP B 1 84 ? -6.48270 26.62215 -12.41892 1.000 12.57084 81 TRP B N 1
ATOM 1704 C CA . TRP B 1 84 ? -7.13289 25.74592 -11.45431 1.000 10.74307 81 TRP B CA 1
ATOM 1705 C C . TRP B 1 84 ? -6.05063 25.04186 -10.66430 1.000 10.02866 81 TRP B C 1
ATOM 1706 O O . TRP B 1 84 ? -5.01958 24.66463 -11.22418 1.000 11.69717 81 TRP B O 1
ATOM 1717 N N . SER B 1 85 ? -6.27694 24.86015 -9.36854 1.000 12.77667 82 SER B N 1
ATOM 1718 C CA . SER B 1 85 ? -5.41001 24.00801 -8.57632 1.000 12.29512 82 SER B CA 1
ATOM 1719 C C . SER B 1 85 ? -6.13111 22.70694 -8.25288 1.000 9.66498 82 SER B C 1
ATOM 1720 O O . SER B 1 85 ? -7.36537 22.64371 -8.23649 1.000 12.10354 82 SER B O 1
ATOM 1723 N N . LEU B 1 86 ? -5.33863 21.66410 -8.04177 1.000 16.91232 83 LEU B N 1
ATOM 1724 C CA A LEU B 1 86 ? -5.84337 20.35567 -7.64554 0.440 14.01422 83 LEU B CA 1
ATOM 1725 C CA B LEU B 1 86 ? -5.86779 20.36807 -7.64663 0.560 14.01115 83 LEU B CA 1
ATOM 1726 C C . LEU B 1 86 ? -5.81140 20.26015 -6.12671 1.000 14.00174 83 LEU B C 1
ATOM 1727 O O . LEU B 1 86 ? -4.73705 20.35803 -5.52448 1.000 20.27652 83 LEU B O 1
ATOM 1736 N N . GLU B 1 87 ? -6.97253 20.06953 -5.51168 1.000 12.12162 84 GLU B N 1
ATOM 1737 C CA . GLU B 1 87 ? -7.08301 19.94235 -4.06160 1.000 12.24828 84 GLU B CA 1
ATOM 1738 C C . GLU B 1 87 ? -7.46365 18.50191 -3.74843 1.000 11.22944 84 GLU B C 1
ATOM 1739 O O . GLU B 1 87 ? -8.58930 18.08101 -4.02607 1.000 14.18926 84 GLU B O 1
ATOM 1745 N N . GLU B 1 88 ? -6.52804 17.74647 -3.18563 1.000 18.31692 85 GLU B N 1
ATOM 1746 C CA . GLU B 1 88 ? -6.79466 16.33545 -2.96681 1.000 13.75627 85 GLU B CA 1
ATOM 1747 C C . GLU B 1 88 ? -7.91665 16.17682 -1.94852 1.000 15.80499 85 GLU B C 1
ATOM 1748 O O . GLU B 1 88 ? -8.06324 16.97955 -1.02148 1.000 17.11990 85 GLU B O 1
ATOM 1754 N N . VAL B 1 89 ? -8.75534 15.17144 -2.17868 1.000 12.83765 86 VAL B N 1
ATOM 1755 C CA . VAL B 1 89 ? -9.85367 14.83785 -1.27831 1.000 10.21881 86 VAL B CA 1
ATOM 1756 C C . VAL B 1 89 ? -9.31810 13.81618 -0.27853 1.000 11.52534 86 VAL B C 1
ATOM 1757 O O . VAL B 1 89 ? -9.08013 12.66275 -0.66626 1.000 13.75549 86 VAL B O 1
ATOM 1761 N N . PRO B 1 90 ? -9.11851 14.18310 0.98927 1.000 12.69975 87 PRO B N 1
ATOM 1762 C CA . PRO B 1 90 ? -8.45988 13.24940 1.92315 1.000 12.87634 87 PRO B CA 1
ATOM 1763 C C . PRO B 1 90 ? -9.17525 11.91790 2.05068 1.000 14.01299 87 PRO B C 1
ATOM 1764 O O . PRO B 1 90 ? -8.53061 10.86099 2.10172 1.000 15.66879 87 PRO B O 1
ATOM 1768 N N . GLU B 1 91 ? -10.50351 11.94312 2.09724 1.000 11.40993 88 GLU B N 1
ATOM 1769 C CA . GLU B 1 91 ? -11.28612 10.74208 2.34434 1.000 10.53525 88 GLU B CA 1
ATOM 1770 C C . GLU B 1 91 ? -11.47692 9.87189 1.10884 1.000 11.71533 88 GLU B C 1
ATOM 1771 O O . GLU B 1 91 ? -11.93905 8.73255 1.24892 1.000 14.99020 88 GLU B O 1
ATOM 1777 N N . ASP B 1 92 ? -11.12131 10.35489 -0.08372 1.000 9.63029 89 ASP B N 1
ATOM 1778 C CA . ASP B 1 92 ? -11.33151 9.61626 -1.33709 1.000 11.64552 89 ASP B CA 1
ATOM 1779 C C . ASP B 1 92 ? -10.04027 9.65312 -2.14583 1.000 12.02709 89 ASP B C 1
ATOM 1780 O O . ASP B 1 92 ? -9.87743 10.50565 -3.02553 1.000 11.73446 89 ASP B O 1
ATOM 1785 N N . LYS B 1 93 ? -9.14583 8.70535 -1.86800 1.000 12.83500 90 LYS B N 1
ATOM 1786 C CA . LYS B 1 93 ? -7.88347 8.64218 -2.58568 1.000 12.08644 90 LYS B CA 1
ATOM 1787 C C . LYS B 1 93 ? -8.13079 8.55331 -4.08697 1.000 10.83981 90 LYS B C 1
ATOM 1788 O O . LYS B 1 93 ? -9.01251 7.82213 -4.55019 1.000 12.84752 90 LYS B O 1
ATOM 1794 N N . GLY B 1 94 ? -7.36276 9.33368 -4.84421 1.000 10.85001 91 GLY B N 1
ATOM 1795 C CA . GLY B 1 94 ? -7.49324 9.37797 -6.28249 1.000 11.42928 91 GLY B CA 1
ATOM 1796 C C . GLY B 1 94 ? -8.36952 10.49225 -6.80294 1.000 9.73832 91 GLY B C 1
ATOM 1797 O O . GLY B 1 94 ? -8.34503 10.76324 -8.01183 1.000 12.50828 91 GLY B O 1
ATOM 1798 N N . PHE B 1 95 ? -9.12704 11.15624 -5.93356 1.000 9.20150 92 PHE B N 1
ATOM 1799 C CA . PHE B 1 95 ? -10.02876 12.21863 -6.35132 1.000 8.55801 92 PHE B CA 1
ATOM 1800 C C . PHE B 1 95 ? -9.50092 13.58612 -5.93476 1.000 8.71141 92 PHE B C 1
ATOM 1801 O O . PHE B 1 95 ? -8.76854 13.72268 -4.95120 1.000 10.27808 92 PHE B O 1
ATOM 1809 N N . TYR B 1 96 ? -9.87876 14.59316 -6.71556 1.000 9.95736 93 TYR B N 1
ATOM 1810 C CA . TYR B 1 96 ? -9.47668 15.97140 -6.48974 1.000 9.80305 93 TYR B CA 1
ATOM 1811 C C . TYR B 1 96 ? -10.68203 16.88634 -6.61964 1.000 9.35349 93 TYR B C 1
ATOM 1812 O O . TYR B 1 96 ? -11.58782 16.64876 -7.42330 1.000 9.38451 93 TYR B O 1
ATOM 1821 N N . ARG B 1 97 ? -10.67058 17.96226 -5.84366 1.000 10.00336 94 ARG B N 1
ATOM 1822 C CA . ARG B 1 97 ? -11.46869 19.12470 -6.19622 1.000 10.44992 94 ARG B CA 1
ATOM 1823 C C . ARG B 1 97 ? -10.62699 20.02333 -7.09749 1.000 8.56195 94 ARG B C 1
ATOM 1824 O O . ARG B 1 97 ? -9.39488 20.03118 -7.01945 1.000 13.09859 94 ARG B O 1
ATOM 1832 N N . LEU B 1 98 ? -11.29505 20.72105 -7.99870 1.000 10.44438 95 LEU B N 1
ATOM 1833 C CA . LEU B 1 98 ? -10.64254 21.63643 -8.92956 1.000 10.58647 95 LEU B CA 1
ATOM 1834 C C . LEU B 1 98 ? -11.04462 23.04632 -8.52202 1.000 9.96496 95 LEU B C 1
ATOM 1835 O O . LEU B 1 98 ? -12.20753 23.42958 -8.68026 1.000 10.95660 95 LEU B O 1
ATOM 1840 N N . LEU B 1 99 ? -10.08201 23.80399 -7.99663 1.000 12.61852 96 LEU B N 1
ATOM 1841 C CA . LEU B 1 99 ? -10.33848 25.08725 -7.34902 1.000 14.07101 96 LEU B CA 1
ATOM 1842 C C . LEU B 1 99 ? -9.87810 26.22467 -8.25711 1.000 11.76719 96 LEU B C 1
ATOM 1843 O O . LEU B 1 99 ? -8.68957 26.32664 -8.57702 1.000 12.99240 96 LEU B O 1
ATOM 1848 N N . ASN B 1 100 ? -10.81848 27.06573 -8.66843 1.000 11.52448 97 ASN B N 1
ATOM 1849 C CA . ASN B 1 100 ? -10.48607 28.20941 -9.50903 1.000 14.85129 97 ASN B CA 1
ATOM 1850 C C . ASN B 1 100 ? -9.65362 29.22894 -8.72951 1.000 17.71628 97 ASN B C 1
ATOM 1851 O O . ASN B 1 100 ? -10.04423 29.65296 -7.63651 1.000 17.38495 97 ASN B O 1
ATOM 1856 N N . LYS B 1 101 ? -8.50964 29.63655 -9.29908 1.000 14.07187 98 LYS B N 1
ATOM 1857 C CA . LYS B 1 101 ? -7.57638 30.48871 -8.56289 1.000 14.78974 98 LYS B CA 1
ATOM 1858 C C . LYS B 1 101 ? -8.18005 31.85214 -8.25348 1.000 19.53461 98 LYS B C 1
ATOM 1859 O O . LYS B 1 101 ? -8.11523 32.32320 -7.11137 1.000 18.15805 98 LYS B O 1
ATOM 1865 N N . VAL B 1 102 ? -8.75001 32.50952 -9.26492 1.000 14.14911 99 VAL B N 1
ATOM 1866 C CA . VAL B 1 102 ? -9.20053 33.88869 -9.09646 1.000 15.59265 99 VAL B CA 1
ATOM 1867 C C . VAL B 1 102 ? -10.37905 33.95043 -8.13697 1.000 16.03874 99 VAL B C 1
ATOM 1868 O O . VAL B 1 102 ? -10.43003 34.80249 -7.24150 1.000 15.33583 99 VAL B O 1
ATOM 1872 N N . HIS B 1 103 ? -11.32296 33.02831 -8.27674 1.000 13.92496 100 HIS B N 1
ATOM 1873 C CA . HIS B 1 103 ? -12.58466 33.12355 -7.56493 1.000 15.58488 100 HIS B CA 1
ATOM 1874 C C . HIS B 1 103 ? -12.70883 32.15907 -6.40001 1.000 15.40482 100 HIS B C 1
ATOM 1875 O O . HIS B 1 103 ? -13.70531 32.22960 -5.67598 1.000 18.23224 100 HIS B O 1
ATOM 1882 N N . LYS B 1 104 ? -11.73612 31.27463 -6.20216 1.000 15.77441 101 LYS B N 1
ATOM 1883 C CA . LYS B 1 104 ? -11.77085 30.29718 -5.11205 1.000 15.84620 101 LYS B CA 1
ATOM 1884 C C . LYS B 1 104 ? -13.11039 29.55214 -5.08729 1.000 17.19738 101 LYS B C 1
ATOM 1885 O O . LYS B 1 104 ? -13.74214 29.36868 -4.04348 1.000 20.03127 101 LYS B O 1
ATOM 1891 N N . ALA B 1 105 ? -13.54240 29.11290 -6.26809 1.000 16.63826 102 ALA B N 1
ATOM 1892 C CA . ALA B 1 105 ? -14.76147 28.33516 -6.43283 1.000 13.35325 102 ALA B CA 1
ATOM 1893 C C . ALA B 1 105 ? -14.41571 26.98521 -7.05417 1.000 13.86779 102 ALA B C 1
ATOM 1894 O O . ALA B 1 105 ? -13.56819 26.90604 -7.95020 1.000 12.34348 102 ALA B O 1
ATOM 1896 N N . TYR B 1 106 ? -15.06806 25.92738 -6.56289 1.000 15.59814 103 TYR B N 1
ATOM 1897 C CA . TYR B 1 106 ? -14.78363 24.55712 -6.98513 1.000 11.90268 103 TYR B CA 1
ATOM 1898 C C . TYR B 1 106 ? -15.65622 24.15382 -8.17013 1.000 12.80542 103 TYR B C 1
ATOM 1899 O O . TYR B 1 106 ? -16.87111 24.36779 -8.15635 1.000 13.37123 103 TYR B O 1
ATOM 1908 N N . LEU B 1 107 ? -15.03972 23.52135 -9.17375 1.000 11.65047 104 LEU B N 1
ATOM 1909 C CA . LEU B 1 107 ? -15.80066 22.97795 -10.29667 1.000 10.06248 104 LEU B CA 1
ATOM 1910 C C . LEU B 1 107 ? -16.81354 21.94688 -9.81288 1.000 11.48593 104 LEU B C 1
ATOM 1911 O O . LEU B 1 107 ? -16.47217 21.02536 -9.07201 1.000 10.97423 104 LEU B O 1
ATOM 1916 N N . ASP B 1 108 ? -18.05743 22.10157 -10.25445 1.000 12.39173 105 ASP B N 1
ATOM 1917 C CA . ASP B 1 108 ? -19.18962 21.32413 -9.77173 1.000 14.41438 105 ASP B CA 1
ATOM 1918 C C . ASP B 1 108 ? -20.11456 21.11003 -10.96234 1.000 14.84131 105 ASP B C 1
ATOM 1919 O O . ASP B 1 108 ? -19.79995 21.51124 -12.09033 1.000 13.32373 105 ASP B O 1
ATOM 1924 N N . TYR B 1 109 ? -21.26528 20.48670 -10.72315 1.000 11.27171 106 TYR B N 1
ATOM 1925 C CA . TYR B 1 109 ? -22.24662 20.36143 -11.78740 1.000 14.36633 106 TYR B CA 1
ATOM 1926 C C . TYR B 1 109 ? -23.64383 20.59758 -11.23228 1.000 13.09842 106 TYR B C 1
ATOM 1927 O O . TYR B 1 109 ? -23.89598 20.48512 -10.02870 1.000 16.04375 106 TYR B O 1
ATOM 1936 N N . ASN B 1 110 ? -24.54538 20.97252 -12.13557 1.000 12.67933 107 ASN B N 1
ATOM 1937 C CA . ASN B 1 110 ? -25.97086 21.08297 -11.83641 1.000 12.49613 107 ASN B CA 1
ATOM 1938 C C . ASN B 1 110 ? -26.72146 20.57575 -13.05735 1.000 16.22648 107 ASN B C 1
ATOM 1939 O O . ASN B 1 110 ? -26.69807 21.22327 -14.10807 1.000 16.36259 107 ASN B O 1
ATOM 1944 N N . GLY B 1 111 ? -27.37777 19.42449 -12.93200 1.000 16.59235 108 GLY B N 1
ATOM 1945 C CA . GLY B 1 111 ? -27.95372 18.81124 -14.11856 1.000 16.76407 108 GLY B CA 1
ATOM 1946 C C . GLY B 1 111 ? -26.84600 18.47780 -15.09789 1.000 17.42609 108 GLY B C 1
ATOM 1947 O O . GLY B 1 111 ? -25.83076 17.87311 -14.73756 1.000 19.48334 108 GLY B O 1
ATOM 1948 N N . GLY B 1 112 ? -27.01814 18.89308 -16.34906 1.000 15.85084 109 GLY B N 1
ATOM 1949 C CA . GLY B 1 112 ? -25.98885 18.71802 -17.35442 1.000 13.87679 109 GLY B CA 1
ATOM 1950 C C . GLY B 1 112 ? -24.97600 19.83409 -17.45678 1.000 16.36300 109 GLY B C 1
ATOM 1951 O O . GLY B 1 112 ? -24.08222 19.76486 -18.30595 1.000 16.78483 109 GLY B O 1
ATOM 1952 N N . ASP B 1 113 ? -25.07123 20.86105 -16.61410 1.000 15.58835 110 ASP B N 1
ATOM 1953 C CA . ASP B 1 113 ? -24.21009 22.03383 -16.70183 1.000 14.24173 110 ASP B CA 1
ATOM 1954 C C . ASP B 1 113 ? -23.02819 21.92543 -15.74718 1.000 11.35369 110 ASP B C 1
ATOM 1955 O O . ASP B 1 113 ? -23.16178 21.41382 -14.63201 1.000 16.07193 110 ASP B O 1
ATOM 1960 N N . LEU B 1 114 ? -21.87217 22.42000 -16.18841 1.000 10.27696 111 LEU B N 1
ATOM 1961 C CA . LEU B 1 114 ? -20.76254 22.67973 -15.28353 1.000 9.05778 111 LEU B CA 1
ATOM 1962 C C . LEU B 1 114 ? -20.96631 24.02540 -14.59927 1.000 13.78463 111 LEU B C 1
ATOM 1963 O O . LEU B 1 114 ? -21.35954 25.01116 -15.23598 1.000 13.69413 111 LEU B O 1
ATOM 1968 N N . VAL B 1 115 ? -20.73134 24.05470 -13.28742 1.000 12.51392 112 VAL B N 1
ATOM 1969 C CA . VAL B 1 115 ? -20.85950 25.25216 -12.47017 1.000 11.72519 112 VAL B CA 1
ATOM 1970 C C . VAL B 1 115 ? -19.67765 25.29771 -11.50634 1.000 16.39719 112 VAL B C 1
ATOM 1971 O O . VAL B 1 115 ? -18.80576 24.42272 -11.51662 1.000 15.01369 112 VAL B O 1
ATOM 1975 N N . ALA B 1 116 ? -19.63861 26.33540 -10.67002 1.000 13.68368 113 ALA B N 1
ATOM 1976 C CA . ALA B 1 116 ? -18.59031 26.45550 -9.66775 1.000 15.94499 113 ALA B CA 1
ATOM 1977 C C . ALA B 1 116 ? -19.21183 26.90897 -8.35681 1.000 17.57549 113 ALA B C 1
ATOM 1978 O O . ALA B 1 116 ? -20.13111 27.73029 -8.35581 1.000 20.28591 113 ALA B O 1
ATOM 1980 N N . ASN B 1 117 ? -18.71684 26.36134 -7.24395 1.000 15.03160 114 ASN B N 1
ATOM 1981 C CA . ASN B 1 117 ? -19.29176 26.63390 -5.93176 1.000 16.20371 114 ASN B CA 1
ATOM 1982 C C . ASN B 1 117 ? -18.18339 26.89086 -4.92081 1.000 15.40251 114 ASN B C 1
ATOM 1983 O O . ASN B 1 117 ? -17.16186 26.19597 -4.90891 1.000 15.14564 114 ASN B O 1
ATOM 1988 N N . LYS B 1 118 ? -18.39067 27.89979 -4.06734 1.000 18.86770 115 LYS B N 1
ATOM 1989 C CA . LYS B 1 118 ? -17.40107 28.21604 -3.04297 1.000 17.67557 115 LYS B CA 1
ATOM 1990 C C . LYS B 1 118 ? -17.45390 27.24571 -1.86632 1.000 14.68262 115 LYS B C 1
ATOM 1991 O O . LYS B 1 118 ? -16.41121 26.94665 -1.27411 1.000 21.99009 115 LYS B O 1
ATOM 1997 N N . HIS B 1 119 ? -18.63760 26.75663 -1.51817 1.000 19.01805 116 HIS B N 1
ATOM 1998 C CA . HIS B 1 119 ? -18.77183 25.75441 -0.47065 1.000 22.77817 116 HIS B CA 1
ATOM 1999 C C . HIS B 1 119 ? -18.32941 24.39891 -0.99917 1.000 22.69360 116 HIS B C 1
ATOM 2000 O O . HIS B 1 119 ? -18.55666 24.07831 -2.16493 1.000 21.36470 116 HIS B O 1
ATOM 2007 N N . GLN B 1 120 ? -17.70170 23.59788 -0.13975 1.000 21.96985 117 GLN B N 1
ATOM 2008 C CA . GLN B 1 120 ? -17.35938 22.22917 -0.51322 1.000 20.41960 117 GLN B CA 1
ATOM 2009 C C . GLN B 1 120 ? -18.60797 21.35422 -0.47565 1.000 21.96304 117 GLN B C 1
ATOM 2010 O O . GLN B 1 120 ? -19.39922 21.43040 0.46951 1.000 25.93610 117 GLN B O 1
ATOM 2016 N N . THR B 1 121 ? -18.78643 20.53293 -1.51807 1.000 20.67416 118 THR B N 1
ATOM 2017 C CA . THR B 1 121 ? -19.92562 19.63179 -1.65870 1.000 17.26864 118 THR B CA 1
ATOM 2018 C C . THR B 1 121 ? -19.44423 18.29786 -2.21491 1.000 13.69049 118 THR B C 1
ATOM 2019 O O . THR B 1 121 ? -18.31012 18.16153 -2.67332 1.000 14.72456 118 THR B O 1
ATOM 2023 N N . GLU B 1 122 ? -20.34382 17.31681 -2.20836 1.000 20.67551 119 GLU B N 1
ATOM 2024 C CA . GLU B 1 122 ? -19.99233 15.96815 -2.63543 1.000 15.25115 119 GLU B CA 1
ATOM 2025 C C . GLU B 1 122 ? -19.84411 15.84175 -4.15542 1.000 15.07825 119 GLU B C 1
ATOM 2026 O O . GLU B 1 122 ? -19.13396 14.94721 -4.62789 1.000 17.53768 119 GLU B O 1
ATOM 2032 N N . SER B 1 123 ? -20.47566 16.71866 -4.93734 1.000 15.09254 120 SER B N 1
ATOM 2033 C CA . SER B 1 123 ? -20.40416 16.65880 -6.39291 1.000 13.22760 120 SER B CA 1
ATOM 2034 C C . SER B 1 123 ? -19.23456 17.46199 -6.97863 1.000 8.61082 120 SER B C 1
ATOM 2035 O O . SER B 1 123 ? -19.19113 17.67804 -8.19534 1.000 12.96670 120 SER B O 1
ATOM 2038 N N . GLU B 1 124 ? -18.28660 17.89066 -6.15031 1.000 8.62589 121 GLU B N 1
ATOM 2039 C CA . GLU B 1 124 ? -17.07986 18.56712 -6.60338 1.000 8.88452 121 GLU B CA 1
ATOM 2040 C C . GLU B 1 124 ? -15.88299 17.64039 -6.71799 1.000 7.81189 121 GLU B C 1
ATOM 2041 O O . GLU B 1 124 ? -14.76142 18.12272 -6.93577 1.000 11.00759 121 GLU B O 1
ATOM 2047 N N . LYS B 1 125 ? -16.07172 16.32536 -6.52887 1.000 8.49983 122 LYS B N 1
ATOM 2048 C CA . LYS B 1 125 ? -14.95673 15.38417 -6.49779 1.000 8.76207 122 LYS B CA 1
ATOM 2049 C C . LYS B 1 125 ? -14.78382 14.76855 -7.88019 1.000 6.92442 122 LYS B C 1
ATOM 2050 O O . LYS B 1 125 ? -15.72358 14.17010 -8.41279 1.000 10.28178 122 LYS B O 1
ATOM 2056 N N . TRP B 1 126 ? -13.60028 14.95210 -8.46390 1.000 8.41905 123 TRP B N 1
ATOM 2057 C CA . TRP B 1 126 ? -13.29852 14.49493 -9.81529 1.000 7.66458 123 TRP B CA 1
ATOM 2058 C C . TRP B 1 126 ? -12.09717 13.56391 -9.82379 1.000 7.83370 123 TRP B C 1
ATOM 2059 O O . TRP B 1 126 ? -11.15017 13.72116 -9.04422 1.000 9.82643 123 TRP B O 1
ATOM 2070 N N . ILE B 1 127 ? -12.12675 12.61192 -10.74996 1.000 6.97711 124 ILE B N 1
ATOM 2071 C CA . ILE B 1 127 ? -10.97001 11.79390 -11.06023 1.000 7.63670 124 ILE B CA 1
ATOM 2072 C C . ILE B 1 127 ? -10.58307 12.10217 -12.50275 1.000 8.91719 124 ILE B C 1
ATOM 2073 O O . ILE B 1 127 ? -11.43042 12.07560 -13.40425 1.000 7.99148 124 ILE B O 1
ATOM 2078 N N . LEU B 1 128 ? -9.32535 12.47677 -12.69959 1.000 10.40761 125 LEU B N 1
ATOM 2079 C CA . LEU B 1 128 ? -8.79898 12.86445 -14.00139 1.000 9.28261 125 LEU B CA 1
ATOM 2080 C C . LEU B 1 128 ? -7.88441 11.73275 -14.43870 1.000 9.31828 125 LEU B C 1
ATOM 2081 O O . LEU B 1 128 ? -6.77988 11.58922 -13.91169 1.000 13.96404 125 LEU B O 1
ATOM 2086 N N . PHE B 1 129 ? -8.35550 10.89511 -15.35882 1.000 12.65311 126 PHE B N 1
ATOM 2087 C CA . PHE B 1 129 ? -7.60558 9.69995 -15.70854 1.000 11.11352 126 PHE B CA 1
ATOM 2088 C C . PHE B 1 129 ? -7.14175 9.73046 -17.15952 1.000 9.55052 126 PHE B C 1
ATOM 2089 O O . PHE B 1 129 ? -7.79106 10.31221 -18.02955 1.000 11.48679 126 PHE B O 1
ATOM 2097 N N . LYS B 1 130 ? -5.98967 9.09406 -17.38738 1.000 14.33788 127 LYS B N 1
ATOM 2098 C CA . LYS B 1 130 ? -5.34067 9.07659 -18.69361 1.000 13.42194 127 LYS B CA 1
ATOM 2099 C C . LYS B 1 130 ? -6.27620 8.54008 -19.76637 1.000 14.71546 127 LYS B C 1
ATOM 2100 O O . LYS B 1 130 ? -6.86972 7.47251 -19.59971 1.000 16.04020 127 LYS B O 1
ATOM 2106 N N . ALA B 1 131 ? -6.39558 9.27244 -20.87737 1.000 12.24678 128 ALA B N 1
ATOM 2107 C CA . ALA B 1 131 ? -7.25975 8.82426 -21.96825 1.000 15.52754 128 ALA B CA 1
ATOM 2108 C C . ALA B 1 131 ? -6.60223 7.75450 -22.83447 1.000 19.89824 128 ALA B C 1
ATOM 2109 O O . ALA B 1 131 ? -7.30726 6.91182 -23.40593 1.000 18.36861 128 ALA B O 1
ATOM 2111 N N . TYR B 1 132 ? -5.27536 7.77826 -22.95564 1.000 18.23874 129 TYR B N 1
ATOM 2112 C CA . TYR B 1 132 ? -4.54252 6.89120 -23.86450 1.000 21.39161 129 TYR B CA 1
ATOM 2113 C C . TYR B 1 132 ? -3.49828 6.06450 -23.11914 1.000 34.38746 129 TYR B C 1
ATOM 2114 O O . TYR B 1 132 ? -2.95773 5.10129 -23.66190 1.000 36.93974 129 TYR B O 1
#

Nearest PDB structures (foldseek):
  6lf2-assembly1_A  TM=1.008E+00  e=1.009E-23  Mytilisepta virgata
  3q7y-assembly1_A  TM=8.773E-01  e=1.758E-06  unclassified
  4ow4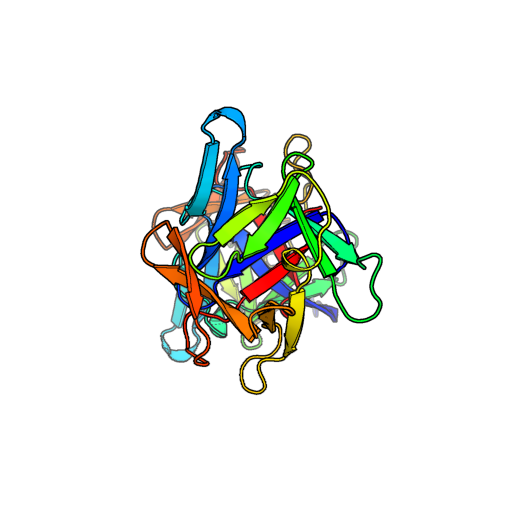-assembly1_A  TM=8.768E-01  e=1.951E-06  synthetic construct
  4gov-assembly2_B  TM=8.618E-01  e=1.652E-05  Homo sapiens
  3p53-assembly2_B  TM=8.640E-01  e=2.930E-05  Homo sapiens

Foldseek 3Di:
DFFKWWKAWPPQRWTWFADVVVRDTWTDPDDDDPRRIWGWHQDPDPQWIWTDDPCWTWFDPLFFIHTHNDDDLRRTWHWADDVVDPQKTWTAGDPNRWTFFHDVGGIGTHNDDDNRRIIHIGHPD/DPKDWAFPAKWWKAWPPQRWTWFADPVVRDTWTGRDDDDPRRIWGWIGIPDPQWIWIDDPCWTFFDPPFFTHTHNDDDLRRTWHWAADVVDPQKTWTAGDPPRWTWFHDVGGIGTHNDDDRRRIIHIGHPD

CATH classification: 2.80.10.50

Sequence (256 aa):
TIGKCYIQNRENGGRAFYNLGRKDLGIFTGKMYDDQIWSFQKSDTPGYYTIGRESKFLQYNGEQVIMSDIEQDTTLWSLEEVPEDKGFYRLLNKVHKAYLDYNGGDLVANKHQTESEKWILFKAYSHMSSSVTIGKCYIQNRENGGRAFYNLGRKDLGIFTGKMYDDQIWSFQKSDTPGYYTIGRESKFLQYNGEQVIMSDIEQDTTLWSLLEEVPEDKGFYRLLNKVHKAYLDYNGGDLVANKHQTESEKWILFKAY

Organism: Mytilisepta virgata (NCBI:txid2547956)

InterPro domains:
  IPR035992 Ricin B-like lectins [SSF50370] (8-126)